Protein AF-A0A7J7JT52-F1 (afdb_monomer)

Nearest PDB structures (foldseek):
  7r8d-assembly1_B  TM=8.268E-01  e=4.405E-05  Homo sapiens
  8pxo-assembly1_A  TM=6.624E-01  e=5.145E-05  Homo sapiens
  7r8c-assembly1_A  TM=7.422E-01  e=1.307E-04  Homo sapiens
  7nez-assembly1_B  TM=6.334E-01  e=1.376E-04  Homo sapiens
  6hco-assembly1_A  TM=6.457E-01  e=3.150E-04  Homo sapiens

pLDDT: mean 73.06, std 20.27, range [25.98, 94.0]

Radius of gyration: 30.84 Å; Cα contacts (8 Å, |Δi|>4): 127; chains: 1; bounding box: 72×48×92 Å

InterPro domains:
  IPR013525 ABC-2 type transporter, transmembrane domain [PF01061] (89-237)
  IPR050352 ATP-binding cassette subfamily G transporters [PTHR48041] (55-243)

Mean predicted aligned error: 16.12 Å

Secondary structure (DSSP, 8-state):
-------THHHHHHHHHH-GGGGSGGGPPPP-------------HHHHHHHHHHHHHHHHHHHTS---HHHHHHHHHH--SSSS-HHHHHHHHHHHHHHHHHHHHT-HHHHHHHHHHHHHHHHHT-S--S-GGGHHHHHHHHHHHHHHHHHHHHHHHHHHHHHHHHHHHHHHHTT-S-HHHHHHHHHHHHHHHHHHHHHHHHHHHHHHHT--S-HHHHHHHHHHHHHHHHHHHHHHHHHHHHHHHHHHHHHHT-

Organism: Bugula neritina (NCBI:txid10212)

Foldseek 3Di:
DDDDDDDPVVVVVVVVVPCPPPPPPPPDDDDDDDDDDDDDDDDDVVPVVVVCVVVVVVVVVVVPPPCDVVVVVVCVVPPPLEPDDLVVLLVVLLVVLLVVLCCVCVPPVNLVVLVVVLLVLLQVQFAQDPDPVCVVVLVVSLVVLLVVLLVVLLVVLVVVLVVCLVVVLVCVVVSHDDPVSNLVSNLVSNLVSSLVSSLVSLVSSCVRNCNDPDPVVVVVSSVVSSVSSSVSNVVSSVVSVVVSVVVVVVVVVD

Solvent-accessible surface area (backbone atoms only — not comparable to full-atom values): 14868 Å² total; per-residue (Å²): 137,88,82,86,84,82,67,78,68,63,59,57,57,50,57,69,73,64,62,74,75,71,77,74,72,81,81,70,83,82,81,86,82,89,79,86,87,86,90,81,80,93,86,62,70,72,62,52,53,53,49,51,53,54,49,48,52,51,52,50,57,60,68,62,54,74,76,45,71,62,57,58,48,51,44,65,72,64,54,59,91,45,97,66,57,68,68,59,54,21,53,56,46,22,56,52,33,33,56,52,47,46,58,62,65,68,27,69,68,53,50,50,51,47,52,54,49,25,50,56,57,15,58,76,46,52,57,52,66,99,43,85,90,40,50,65,58,56,51,47,54,53,53,48,52,53,51,52,50,42,51,50,44,44,50,55,51,53,54,53,49,64,64,43,51,66,55,51,54,56,45,49,78,69,49,70,62,61,69,67,41,48,53,54,18,40,53,66,34,43,56,63,58,52,49,56,54,51,51,54,39,50,50,52,25,48,65,42,19,42,75,68,94,49,67,66,60,53,52,52,52,50,50,51,51,53,51,50,43,50,54,42,36,53,52,52,50,53,53,53,51,52,55,54,52,54,56,50,54,59,64,75,76,109

Sequence (254 aa):
MLSHSITPWTNIVSDLIFRKDNWVNMNGEVPFNSKGPSTEASNGAAGQKKVISKLSSHVTEFDEMEIDDDYTKYREEYESPWPTGFFLQFSVLFQRSVKYSFFRIYSKWHIMQFISLSIFIGMMWFQIEPTERQISNRQGVAFFFLIFTSFEFMLDSVLSAFNDRVVVNKERLAGYYRLSAYYLAKNLSEIPLLFGLASIFFTIIFWLSGLSPYFVDYLQMLGLLLLSAIVTHLFVSSMTVEITQHSVQSYLLL

Structure (mmCIF, N/CA/C/O backbone):
data_AF-A0A7J7JT52-F1
#
_entry.id   AF-A0A7J7JT52-F1
#
loop_
_atom_site.group_PDB
_atom_site.id
_atom_site.type_symbol
_atom_site.label_atom_id
_atom_site.label_alt_id
_atom_site.label_comp_id
_atom_site.label_asym_id
_atom_site.label_entity_id
_atom_site.label_seq_id
_atom_site.pdbx_PDB_ins_code
_atom_site.Cartn_x
_atom_site.Cartn_y
_atom_site.Cartn_z
_atom_site.occupancy
_atom_site.B_iso_or_equiv
_atom_site.auth_seq_id
_atom_site.auth_comp_id
_atom_site.auth_asym_id
_atom_site.auth_atom_id
_atom_site.pdbx_PDB_model_num
ATOM 1 N N . MET A 1 1 ? -16.924 -31.621 -25.135 1.00 40.59 1 MET A N 1
ATOM 2 C CA . MET A 1 1 ? -15.747 -32.241 -25.785 1.00 40.59 1 MET A CA 1
ATOM 3 C C . MET A 1 1 ? -15.255 -31.282 -26.854 1.00 40.59 1 MET A C 1
ATOM 5 O O . MET A 1 1 ? -16.108 -30.677 -27.484 1.00 40.59 1 MET A O 1
ATOM 9 N N . LEU A 1 2 ? -13.930 -31.188 -27.034 1.00 29.73 2 LEU A N 1
ATOM 10 C CA . LEU A 1 2 ? -13.150 -30.226 -27.844 1.00 29.73 2 LEU A CA 1
ATOM 11 C C . LEU A 1 2 ? -12.705 -28.995 -27.024 1.00 29.73 2 LEU A C 1
ATOM 13 O O . LEU A 1 2 ? -13.477 -28.069 -26.832 1.00 29.73 2 LEU A O 1
ATOM 17 N N . SER A 1 3 ? -11.592 -29.040 -26.279 1.00 32.56 3 SER A N 1
ATOM 18 C CA . SER A 1 3 ? -10.174 -29.265 -26.652 1.00 32.56 3 SER A CA 1
ATOM 19 C C . SER A 1 3 ? -9.507 -28.031 -27.267 1.00 32.56 3 SER A C 1
ATOM 21 O O . SER A 1 3 ? -9.593 -27.809 -28.467 1.00 32.56 3 SER A O 1
ATOM 23 N N . HIS A 1 4 ? -8.822 -27.286 -26.393 1.00 43.31 4 HIS A N 1
ATOM 24 C CA . HIS A 1 4 ? -7.550 -26.576 -26.571 1.00 43.31 4 HIS A CA 1
ATOM 25 C C . HIS A 1 4 ? -7.119 -26.116 -27.977 1.00 43.31 4 HIS A C 1
ATOM 27 O O . HIS A 1 4 ? -6.680 -26.913 -28.800 1.00 43.31 4 HIS A O 1
ATOM 33 N N . SER A 1 5 ? -6.999 -24.794 -28.132 1.00 43.22 5 SER A N 1
ATOM 34 C CA . SER A 1 5 ? -5.956 -24.165 -28.955 1.00 43.22 5 SER A CA 1
ATOM 35 C C . SER A 1 5 ? -5.474 -22.882 -28.267 1.00 43.22 5 SER A C 1
ATOM 37 O O . SER A 1 5 ? -5.897 -21.770 -28.584 1.00 43.22 5 SER A O 1
ATOM 39 N N . ILE A 1 6 ? -4.632 -23.063 -27.247 1.00 45.06 6 ILE A N 1
ATOM 40 C CA . ILE A 1 6 ? -3.884 -21.981 -26.601 1.00 45.06 6 ILE A CA 1
ATOM 41 C C . ILE A 1 6 ? -2.734 -21.598 -27.538 1.00 45.06 6 ILE A C 1
ATOM 43 O O . ILE A 1 6 ? -2.113 -22.445 -28.178 1.00 45.06 6 ILE A O 1
ATOM 47 N N . THR A 1 7 ? -2.527 -20.296 -27.662 1.00 50.72 7 THR A N 1
ATOM 48 C CA . THR A 1 7 ? -1.762 -19.610 -28.699 1.00 50.72 7 THR A CA 1
ATOM 49 C C . THR A 1 7 ? -0.243 -19.900 -28.666 1.00 50.72 7 THR A C 1
ATOM 51 O O . THR A 1 7 ? 0.355 -19.910 -27.585 1.00 50.72 7 THR A O 1
ATOM 54 N N . PRO A 1 8 ? 0.423 -20.040 -29.838 1.00 47.69 8 PRO A N 1
ATOM 55 C CA . PRO A 1 8 ? 1.856 -20.378 -29.974 1.00 47.69 8 PRO A CA 1
ATOM 56 C C . PRO A 1 8 ? 2.848 -19.385 -29.341 1.00 47.69 8 PRO A C 1
ATOM 58 O O . PRO A 1 8 ? 4.009 -19.715 -29.113 1.00 47.69 8 PRO A O 1
ATOM 61 N N . TRP A 1 9 ? 2.401 -18.163 -29.047 1.00 41.72 9 TRP A N 1
ATOM 62 C CA . TRP A 1 9 ? 3.250 -17.060 -28.587 1.00 41.72 9 TRP A CA 1
ATOM 63 C C . TRP A 1 9 ? 3.667 -17.158 -27.116 1.00 41.72 9 TRP A C 1
ATOM 65 O O . TRP A 1 9 ? 4.649 -16.540 -26.713 1.00 41.72 9 TRP A O 1
ATOM 75 N N . THR A 1 10 ? 2.961 -17.958 -26.314 1.00 53.38 10 THR A N 1
ATOM 76 C CA . THR A 1 10 ? 3.299 -18.159 -24.895 1.00 53.38 10 THR A CA 1
ATOM 77 C C . THR A 1 10 ? 4.570 -18.993 -24.713 1.00 53.38 10 THR A C 1
ATOM 79 O O . THR A 1 10 ? 5.358 -18.704 -23.814 1.00 53.38 10 THR A O 1
ATOM 82 N N . ASN A 1 11 ? 4.826 -19.942 -25.621 1.00 42.47 11 ASN A N 1
ATOM 83 C CA . ASN A 1 11 ? 5.994 -20.824 -25.564 1.00 42.47 11 ASN A CA 1
ATOM 84 C C . ASN A 1 11 ? 7.294 -20.123 -25.982 1.00 42.47 11 ASN A C 1
ATOM 86 O O . ASN A 1 11 ? 8.342 -20.387 -25.405 1.00 42.47 11 ASN A O 1
ATOM 90 N N . ILE A 1 12 ? 7.236 -19.185 -26.932 1.00 55.72 12 ILE A N 1
ATOM 91 C CA . ILE A 1 12 ? 8.427 -18.464 -27.422 1.00 55.72 12 ILE A CA 1
ATOM 92 C C . ILE A 1 12 ? 8.971 -17.512 -26.347 1.00 55.72 12 ILE A C 1
ATOM 94 O O . ILE A 1 12 ? 10.180 -17.395 -26.156 1.00 55.72 12 ILE A O 1
ATOM 98 N N . VAL A 1 13 ? 8.079 -16.864 -25.594 1.00 52.75 13 VAL A N 1
ATOM 99 C CA . VAL A 1 13 ? 8.467 -15.929 -24.529 1.00 52.75 13 VAL A CA 1
ATOM 100 C C . VAL A 1 13 ? 8.998 -16.674 -23.302 1.00 52.75 13 VAL A C 1
ATOM 102 O O . VAL A 1 13 ? 9.947 -16.208 -22.676 1.00 52.75 13 VAL A O 1
ATOM 105 N N . SER A 1 14 ? 8.459 -17.855 -22.974 1.00 51.06 14 SER A N 1
ATOM 106 C CA . SER A 1 14 ? 9.028 -18.680 -21.902 1.00 51.06 14 SER A CA 1
ATOM 107 C C . SER A 1 14 ? 10.417 -19.220 -22.247 1.00 51.06 14 SER A C 1
ATOM 109 O O . SER A 1 14 ? 11.271 -19.251 -21.363 1.00 51.06 14 SER A O 1
ATOM 111 N N . ASP A 1 15 ? 10.668 -19.576 -23.512 1.00 46.03 15 ASP A N 1
ATOM 112 C CA . ASP A 1 15 ? 11.955 -20.132 -23.957 1.00 46.03 15 ASP A CA 1
ATOM 113 C C . ASP A 1 15 ? 13.067 -19.070 -24.003 1.00 46.03 15 ASP A C 1
ATOM 115 O O . ASP A 1 15 ? 14.210 -19.335 -23.627 1.00 46.03 15 ASP A O 1
ATOM 119 N N . LEU A 1 16 ? 12.729 -17.823 -24.363 1.00 51.12 16 LEU A N 1
ATOM 120 C CA . LEU A 1 16 ? 13.677 -16.703 -24.301 1.00 51.12 16 LEU A CA 1
ATOM 121 C C . LEU A 1 16 ? 14.021 -16.279 -22.864 1.00 51.12 16 LEU A C 1
ATOM 123 O O . LEU A 1 16 ? 15.132 -15.816 -22.617 1.00 51.12 16 LEU A O 1
ATOM 127 N N . ILE A 1 17 ? 13.094 -16.436 -21.912 1.00 52.97 17 ILE A N 1
ATOM 128 C CA . ILE A 1 17 ? 13.299 -16.032 -20.510 1.00 52.97 17 ILE A CA 1
ATOM 129 C C . ILE A 1 17 ? 14.065 -17.103 -19.706 1.00 52.97 17 ILE A C 1
ATOM 131 O O . ILE A 1 17 ? 14.756 -16.760 -18.747 1.00 52.97 17 ILE A O 1
ATOM 135 N N . PHE A 1 18 ? 13.993 -18.387 -20.086 1.00 46.06 18 PHE A N 1
ATOM 136 C CA . PHE A 1 18 ? 14.612 -19.492 -19.334 1.00 46.06 18 PHE A CA 1
ATOM 137 C C . PHE A 1 18 ? 16.043 -19.874 -19.749 1.00 46.06 18 PHE A C 1
ATOM 139 O O . PHE A 1 18 ? 16.668 -20.684 -19.060 1.00 46.06 18 PHE A O 1
ATOM 146 N N . ARG A 1 19 ? 16.617 -19.285 -20.808 1.00 45.41 19 ARG A N 1
ATOM 147 C CA . ARG A 1 19 ? 17.994 -19.591 -21.243 1.00 45.41 19 ARG A CA 1
ATOM 148 C C . ARG A 1 19 ? 19.035 -18.861 -20.378 1.00 45.41 19 ARG A C 1
ATOM 150 O O . ARG A 1 19 ? 19.597 -17.832 -20.746 1.00 45.41 19 ARG A O 1
ATOM 157 N N . LYS A 1 20 ? 19.272 -19.412 -19.185 1.00 41.81 20 LYS A N 1
ATOM 158 C CA . LYS A 1 20 ? 20.205 -18.930 -18.146 1.00 41.81 20 LYS A CA 1
ATOM 159 C C . LYS A 1 20 ? 21.689 -18.996 -18.565 1.00 41.81 20 LYS A C 1
ATOM 161 O O . LYS A 1 20 ? 22.536 -18.397 -17.909 1.00 41.81 20 LYS A O 1
ATOM 166 N N . ASP A 1 21 ? 21.995 -19.658 -19.678 1.00 39.72 21 ASP A N 1
ATOM 167 C CA . ASP A 1 21 ? 23.352 -20.100 -20.025 1.00 39.72 21 ASP A CA 1
ATOM 168 C C . ASP A 1 21 ? 24.170 -19.047 -20.801 1.00 39.72 21 ASP A C 1
ATOM 170 O O . ASP A 1 21 ? 25.395 -19.123 -20.850 1.00 39.72 21 ASP A O 1
ATOM 174 N N . ASN A 1 22 ? 23.521 -18.022 -21.366 1.00 38.59 22 ASN A N 1
ATOM 175 C CA . ASN A 1 22 ? 24.198 -17.016 -22.200 1.00 38.59 22 ASN A CA 1
ATOM 176 C C . ASN A 1 22 ? 24.812 -15.841 -21.421 1.00 38.59 22 ASN A C 1
ATOM 178 O O . ASN A 1 22 ? 25.590 -15.079 -21.989 1.00 38.59 22 ASN A O 1
ATOM 182 N N . TRP A 1 23 ? 24.509 -15.688 -20.130 1.00 39.00 23 TRP A N 1
ATOM 183 C CA . TRP A 1 23 ? 25.005 -14.556 -19.333 1.00 39.00 23 TRP A CA 1
ATOM 184 C C . TRP A 1 23 ? 26.425 -14.758 -18.781 1.00 39.00 23 TRP A C 1
ATOM 186 O O . TRP A 1 23 ? 27.012 -13.818 -18.255 1.00 39.00 23 TRP A O 1
ATOM 196 N N . VAL A 1 24 ? 26.991 -15.967 -18.889 1.00 41.41 24 VAL A N 1
ATOM 197 C CA . VAL A 1 24 ? 28.290 -16.315 -18.279 1.00 41.41 24 VAL A CA 1
ATOM 198 C C . VAL A 1 24 ? 29.489 -15.972 -19.183 1.00 41.41 24 VAL A C 1
ATOM 200 O O . VAL A 1 24 ? 30.588 -15.772 -18.678 1.00 41.41 24 VAL A O 1
ATOM 203 N N . ASN A 1 25 ? 29.294 -15.795 -20.495 1.00 38.94 25 ASN A N 1
ATOM 204 C CA . ASN A 1 25 ? 30.402 -15.657 -21.457 1.00 38.94 25 ASN A CA 1
ATOM 205 C C . ASN A 1 25 ? 30.720 -14.220 -21.916 1.00 38.94 25 ASN A C 1
ATOM 207 O O . ASN A 1 25 ? 31.463 -14.046 -22.876 1.00 38.94 25 ASN A O 1
ATOM 211 N N . MET A 1 26 ? 30.217 -13.180 -21.243 1.00 41.28 26 MET A N 1
ATOM 212 C CA . MET A 1 26 ? 30.517 -11.783 -21.615 1.00 41.28 26 MET A CA 1
ATOM 213 C C . MET A 1 26 ? 31.742 -11.170 -20.909 1.00 41.28 26 MET A C 1
ATOM 215 O O . MET A 1 26 ? 32.070 -10.019 -21.173 1.00 41.28 26 MET A O 1
ATOM 219 N N . ASN A 1 27 ? 32.454 -11.934 -20.070 1.00 37.62 27 ASN A N 1
ATOM 220 C CA . ASN A 1 27 ? 33.620 -11.446 -19.313 1.00 37.62 27 ASN A CA 1
ATOM 221 C C . ASN A 1 27 ? 34.963 -12.092 -19.727 1.00 37.62 27 ASN A C 1
ATOM 223 O O . ASN A 1 27 ? 35.926 -12.028 -18.969 1.00 37.62 27 ASN A O 1
ATOM 227 N N . GLY A 1 28 ? 35.044 -12.744 -20.892 1.00 33.09 28 GLY A N 1
ATOM 228 C CA . GLY A 1 28 ? 36.274 -13.381 -21.379 1.00 33.09 28 GLY A CA 1
ATOM 229 C C . GLY A 1 28 ? 37.020 -12.511 -22.391 1.00 33.09 28 GLY A C 1
ATOM 230 O O . GLY A 1 28 ? 36.496 -12.236 -23.467 1.00 33.09 28 GLY A O 1
ATOM 231 N N . GLU A 1 29 ? 38.237 -12.098 -22.047 1.00 31.36 29 GLU A N 1
ATOM 232 C CA . GLU A 1 29 ? 39.194 -11.417 -22.926 1.00 31.36 29 GLU A CA 1
ATOM 233 C C . GLU A 1 29 ? 39.406 -12.180 -24.249 1.00 31.36 29 GLU A C 1
ATOM 235 O O . GLU A 1 29 ? 39.509 -13.408 -24.269 1.00 31.36 29 GLU A O 1
ATOM 240 N N . VAL A 1 30 ? 39.503 -11.452 -25.366 1.00 41.53 30 VAL A N 1
ATOM 241 C CA . VAL A 1 30 ? 39.793 -12.022 -26.692 1.00 41.53 30 VAL A CA 1
ATOM 242 C C . VAL A 1 30 ? 41.315 -12.156 -26.847 1.00 41.53 30 VAL A C 1
ATOM 244 O O . VAL A 1 30 ? 41.998 -11.129 -26.852 1.00 41.53 30 VAL A O 1
ATOM 247 N N . PRO A 1 31 ? 41.896 -13.364 -26.998 1.00 27.75 31 PRO A N 1
ATOM 248 C CA . PRO A 1 31 ? 43.330 -13.484 -27.198 1.00 27.75 31 PRO A CA 1
ATOM 249 C C . PRO A 1 31 ? 43.690 -13.170 -28.653 1.00 27.75 31 PRO A C 1
ATOM 251 O O . PRO A 1 31 ? 43.154 -13.748 -29.600 1.00 27.75 31 PRO A O 1
ATOM 254 N N . PHE A 1 32 ? 44.650 -12.267 -28.827 1.00 30.27 32 PHE A N 1
ATOM 255 C CA . PHE A 1 32 ? 45.302 -11.998 -30.102 1.00 30.27 32 PHE A CA 1
ATOM 256 C C . PHE A 1 32 ? 46.202 -13.190 -30.467 1.00 30.27 32 PHE A C 1
ATOM 258 O O . PHE A 1 32 ? 47.256 -13.380 -29.861 1.00 30.27 32 PHE A O 1
ATOM 265 N N . ASN A 1 33 ? 45.792 -14.018 -31.436 1.00 29.77 33 ASN A N 1
ATOM 266 C CA . ASN A 1 33 ? 46.616 -15.126 -31.921 1.00 29.77 33 ASN A CA 1
ATOM 267 C C . ASN A 1 33 ? 47.393 -14.719 -33.179 1.00 29.77 33 ASN A 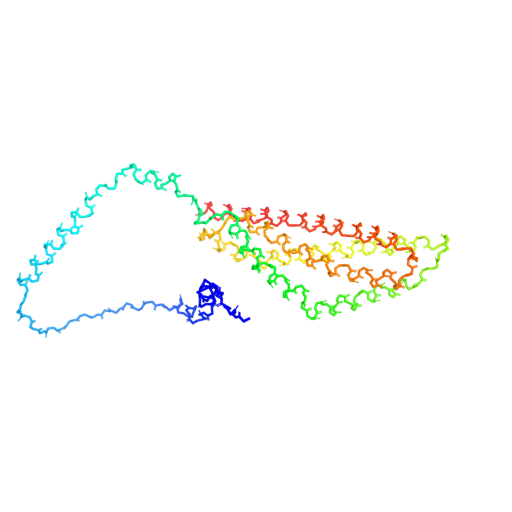C 1
ATOM 269 O O . ASN A 1 33 ? 46.849 -14.619 -34.279 1.00 29.77 33 ASN A O 1
ATOM 273 N N . SER A 1 34 ? 48.690 -14.500 -32.989 1.00 37.19 34 SER A N 1
ATOM 274 C CA . SER A 1 34 ? 49.695 -14.312 -34.023 1.00 37.19 34 SER A CA 1
ATOM 275 C C . SER A 1 34 ? 50.263 -15.670 -34.446 1.00 37.19 34 SER A C 1
ATOM 277 O O . SER A 1 34 ? 50.966 -16.301 -33.663 1.00 37.19 34 SER A O 1
ATOM 279 N N . LYS A 1 35 ? 49.969 -16.120 -35.677 1.00 28.50 35 LYS A N 1
ATOM 280 C CA . LYS A 1 35 ? 50.802 -17.026 -36.510 1.00 28.50 35 LYS A CA 1
ATOM 281 C C . LYS A 1 35 ? 50.054 -17.451 -37.786 1.00 28.50 35 LYS A C 1
ATOM 283 O O . LYS A 1 35 ? 49.037 -18.129 -37.712 1.00 28.50 35 LYS A O 1
ATOM 288 N N . GLY A 1 36 ? 50.602 -17.117 -38.955 1.00 27.55 36 GLY A N 1
ATOM 289 C CA . GLY A 1 36 ? 50.536 -17.998 -40.141 1.00 27.55 36 GLY A CA 1
ATOM 290 C C . GLY A 1 36 ? 51.868 -18.761 -40.286 1.00 27.55 36 GLY A C 1
ATOM 291 O O . GLY A 1 36 ? 52.703 -18.635 -39.387 1.00 27.55 36 GLY A O 1
ATOM 292 N N . PRO A 1 37 ? 52.199 -19.393 -41.433 1.00 46.75 37 PRO A N 1
ATOM 293 C CA . PRO A 1 37 ? 51.392 -20.168 -42.396 1.00 46.75 37 PRO A CA 1
ATOM 294 C C . PRO A 1 37 ? 52.058 -21.536 -42.778 1.00 46.75 37 PRO A C 1
ATOM 296 O O . PRO A 1 37 ? 53.219 -21.773 -42.460 1.00 46.75 37 PRO A O 1
ATOM 299 N N . SER A 1 38 ? 51.368 -22.435 -43.502 1.00 25.98 38 SER A N 1
ATOM 300 C CA . SER A 1 38 ? 51.948 -23.359 -44.528 1.00 25.98 38 SER A CA 1
ATOM 301 C C . SER A 1 38 ? 50.810 -24.093 -45.272 1.00 25.98 38 SER A C 1
ATOM 303 O O . SER A 1 38 ? 49.956 -24.693 -44.636 1.00 25.98 38 SER A O 1
ATOM 305 N N . THR A 1 39 ? 50.516 -23.773 -46.539 1.00 31.36 39 THR A N 1
ATOM 306 C CA . THR A 1 39 ? 51.071 -24.270 -47.824 1.00 31.36 39 THR A CA 1
ATOM 307 C C . THR A 1 39 ? 50.661 -25.705 -48.174 1.00 31.36 39 THR A C 1
ATOM 309 O O . THR A 1 39 ? 51.322 -26.628 -47.727 1.00 31.36 39 THR A O 1
ATOM 312 N N . GLU A 1 40 ? 49.657 -25.872 -49.051 1.00 26.86 40 GLU A N 1
ATOM 313 C CA . GLU A 1 40 ? 49.666 -26.862 -50.148 1.00 26.86 40 GLU A CA 1
ATOM 314 C C . GLU A 1 40 ? 48.511 -26.636 -51.158 1.00 26.86 40 GLU A C 1
ATOM 316 O O . GLU A 1 40 ? 47.371 -26.397 -50.772 1.00 26.86 40 GLU A O 1
ATOM 321 N N . ALA A 1 41 ? 48.861 -26.705 -52.455 1.00 32.56 41 ALA A N 1
ATOM 322 C CA . ALA A 1 41 ? 48.029 -26.806 -53.674 1.00 32.56 41 ALA A CA 1
ATOM 323 C C . ALA A 1 41 ? 47.004 -25.672 -53.946 1.00 32.56 41 ALA A C 1
ATOM 325 O O . ALA A 1 41 ? 45.869 -25.700 -53.493 1.00 32.56 41 ALA A O 1
ATOM 326 N N . SER A 1 42 ? 47.296 -24.597 -54.693 1.00 40.31 42 SER A N 1
ATOM 327 C CA . SER A 1 42 ? 47.707 -24.517 -56.111 1.00 40.31 42 SER A CA 1
ATOM 328 C C . SER A 1 42 ? 47.005 -25.513 -57.043 1.00 40.31 42 SER A C 1
ATOM 330 O O . SER A 1 42 ? 47.576 -26.552 -57.351 1.00 40.31 42 SER A O 1
ATOM 332 N N . ASN A 1 43 ? 45.783 -25.182 -57.488 1.00 37.41 43 ASN A N 1
ATOM 333 C CA . ASN A 1 43 ? 45.299 -25.248 -58.886 1.00 37.41 43 ASN A CA 1
ATOM 334 C C . ASN A 1 43 ? 43.773 -25.010 -58.917 1.00 37.41 43 ASN A C 1
ATOM 336 O O . ASN A 1 43 ? 42.977 -25.921 -58.731 1.00 37.41 43 ASN A O 1
ATOM 340 N N . GLY A 1 44 ? 43.358 -23.755 -59.125 1.00 39.56 44 GLY A N 1
ATOM 341 C CA . GLY A 1 44 ? 41.940 -23.336 -59.118 1.00 39.56 44 GLY A CA 1
ATOM 342 C C . GLY A 1 44 ? 41.716 -21.816 -59.040 1.00 39.56 44 GLY A C 1
ATOM 343 O O . GLY A 1 44 ? 40.604 -21.320 -59.224 1.00 39.56 44 GLY A O 1
ATOM 344 N N . ALA A 1 45 ? 42.791 -21.048 -58.834 1.00 41.97 45 ALA A N 1
ATOM 345 C CA . ALA A 1 45 ? 42.744 -19.617 -58.542 1.00 41.97 45 ALA A CA 1
ATOM 346 C C . ALA A 1 45 ? 42.257 -18.711 -59.695 1.00 41.97 45 ALA A C 1
ATOM 348 O O . ALA A 1 45 ? 41.878 -17.571 -59.440 1.00 41.97 45 ALA A O 1
ATOM 349 N N . ALA A 1 46 ? 42.236 -19.174 -60.951 1.00 43.62 46 ALA A N 1
ATOM 350 C CA . ALA A 1 46 ? 41.795 -18.350 -62.085 1.00 43.62 46 ALA A CA 1
ATOM 351 C C . ALA A 1 46 ? 40.260 -18.298 -62.232 1.00 43.62 46 ALA A C 1
ATOM 353 O O . ALA A 1 46 ? 39.706 -17.255 -62.579 1.00 43.62 46 ALA A O 1
ATOM 354 N N . GLY A 1 47 ? 39.562 -19.397 -61.919 1.00 42.69 47 GLY A N 1
ATOM 355 C CA . GLY A 1 47 ? 38.096 -19.467 -61.966 1.00 42.69 47 GLY A CA 1
ATOM 356 C C . GLY A 1 47 ? 37.440 -18.784 -60.766 1.00 42.69 47 GLY A C 1
ATOM 357 O O . GLY A 1 47 ? 36.516 -17.992 -60.933 1.00 42.6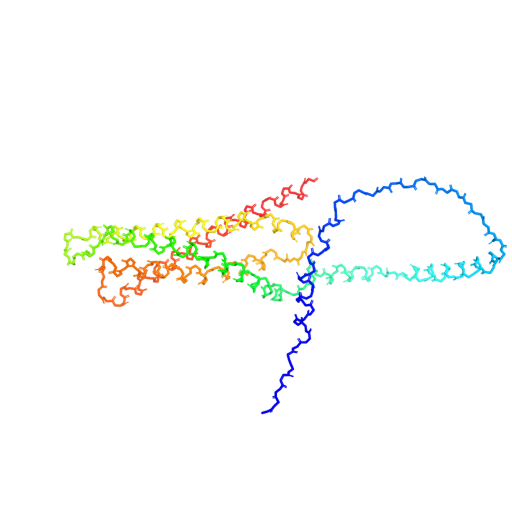9 47 GLY A O 1
ATOM 358 N N . GLN A 1 48 ? 37.978 -19.008 -59.561 1.00 43.19 48 GLN A N 1
ATOM 359 C CA . GLN A 1 48 ? 37.471 -18.383 -58.334 1.00 43.19 48 GLN A CA 1
ATOM 360 C C . GLN A 1 48 ? 37.648 -16.863 -58.326 1.00 43.19 48 GLN A C 1
ATOM 362 O O . GLN A 1 48 ? 36.723 -16.160 -57.938 1.00 43.19 48 GLN A O 1
ATOM 367 N N . LYS A 1 49 ? 38.772 -16.329 -58.828 1.00 47.25 49 LYS A N 1
ATOM 368 C CA . LYS A 1 49 ? 38.965 -14.872 -58.923 1.00 47.25 49 LYS A CA 1
ATOM 369 C C . LYS A 1 49 ? 37.940 -14.198 -59.837 1.00 47.25 49 LYS A C 1
ATOM 371 O O . LYS A 1 49 ? 37.498 -13.102 -59.522 1.00 47.25 49 LYS A O 1
ATOM 376 N N . LYS A 1 50 ? 37.520 -14.866 -60.918 1.00 50.66 50 LYS A N 1
ATOM 377 C CA . LYS A 1 50 ? 36.521 -14.343 -61.861 1.00 50.66 50 LYS A CA 1
ATOM 378 C C . LYS A 1 50 ? 35.098 -14.382 -61.297 1.00 50.66 50 LYS A C 1
ATOM 380 O O . LYS A 1 50 ? 34.304 -13.493 -61.582 1.00 50.66 50 LYS A O 1
ATOM 385 N N . VAL A 1 51 ? 34.776 -15.395 -60.491 1.00 57.75 51 VAL A N 1
ATOM 386 C CA . VAL A 1 51 ? 33.483 -15.484 -59.792 1.00 57.75 51 VAL A CA 1
ATOM 387 C C . VAL A 1 51 ? 33.427 -14.479 -58.646 1.00 57.75 51 VAL A C 1
ATOM 389 O O . VAL A 1 51 ? 32.439 -13.772 -58.533 1.00 57.75 51 VAL A O 1
ATOM 392 N N . ILE A 1 52 ? 34.499 -14.334 -57.864 1.00 57.81 52 ILE A N 1
ATOM 393 C CA . ILE A 1 52 ? 34.579 -13.357 -56.769 1.00 57.81 52 ILE A CA 1
ATOM 394 C C . ILE A 1 52 ? 34.571 -11.925 -57.308 1.00 57.81 52 ILE A C 1
ATOM 396 O O . ILE A 1 52 ? 33.897 -11.084 -56.735 1.00 57.81 52 ILE A O 1
ATOM 400 N N . SER A 1 53 ? 35.219 -11.635 -58.441 1.00 58.88 53 SER A N 1
ATOM 401 C CA . SER A 1 53 ? 35.140 -10.301 -59.053 1.00 58.88 53 SER A CA 1
ATOM 402 C C . SER A 1 53 ? 33.755 -10.006 -59.635 1.00 58.88 53 SER A C 1
ATOM 404 O O . SER A 1 53 ? 33.294 -8.869 -59.589 1.00 58.88 53 SER A O 1
ATOM 406 N N . LYS A 1 54 ? 33.072 -11.023 -60.179 1.00 58.56 54 LYS A N 1
ATOM 407 C CA . LYS A 1 54 ? 31.715 -10.886 -60.728 1.00 58.56 54 LYS A CA 1
ATOM 408 C C . LYS A 1 54 ? 30.649 -10.788 -59.630 1.00 58.56 54 LYS A C 1
ATOM 410 O O . LYS A 1 54 ? 29.678 -10.066 -59.784 1.00 58.56 54 LYS A O 1
ATOM 415 N N . LEU A 1 55 ? 30.864 -11.472 -58.507 1.00 57.06 55 LEU A N 1
ATOM 416 C CA . LEU A 1 55 ? 30.027 -11.375 -57.315 1.00 57.06 55 LEU A CA 1
ATOM 417 C C . LEU A 1 55 ? 30.292 -10.064 -56.566 1.00 57.06 55 LEU A C 1
ATOM 419 O O . LEU A 1 55 ? 29.347 -9.426 -56.137 1.00 57.06 55 LEU A O 1
ATOM 423 N N . SER A 1 56 ? 31.551 -9.621 -56.485 1.00 53.50 56 SER A N 1
ATOM 424 C CA . SER A 1 56 ? 31.916 -8.317 -55.922 1.00 53.50 56 SER A CA 1
ATOM 425 C C . SER A 1 56 ? 31.300 -7.187 -56.732 1.00 53.50 56 SER A C 1
ATOM 427 O O . SER A 1 56 ? 30.734 -6.302 -56.126 1.00 53.50 56 SER A O 1
ATOM 429 N N . SER A 1 57 ? 31.333 -7.239 -58.069 1.00 56.00 57 SER A N 1
ATOM 430 C CA . SER A 1 57 ? 30.684 -6.211 -58.902 1.00 56.00 57 SER A CA 1
ATOM 431 C C . SER A 1 57 ? 29.159 -6.217 -58.786 1.00 56.00 57 SER A C 1
ATOM 433 O O . SER A 1 57 ? 28.582 -5.143 -58.746 1.00 56.00 57 SER A O 1
ATOM 435 N N . HIS A 1 58 ? 28.506 -7.377 -58.646 1.00 51.66 58 HIS A N 1
ATOM 436 C CA . HIS A 1 58 ? 27.070 -7.418 -58.330 1.00 51.66 58 HIS A CA 1
ATOM 437 C C . HIS A 1 58 ? 26.752 -6.918 -56.914 1.00 51.66 58 HIS A C 1
ATOM 439 O O . HIS A 1 58 ? 25.736 -6.268 -56.729 1.00 51.66 58 HIS A O 1
ATOM 445 N N . VAL A 1 59 ? 27.596 -7.185 -55.913 1.00 56.94 59 VAL A N 1
ATOM 446 C CA . VAL A 1 59 ? 27.421 -6.630 -54.558 1.00 56.94 59 VAL A CA 1
ATOM 447 C C . VAL A 1 59 ? 27.628 -5.113 -54.568 1.00 56.94 59 VAL A C 1
ATOM 449 O O . VAL A 1 59 ? 26.856 -4.403 -53.942 1.00 56.94 59 VAL A O 1
ATOM 452 N N . THR A 1 60 ? 28.593 -4.606 -55.341 1.00 51.56 60 THR A N 1
ATOM 453 C CA . THR A 1 60 ? 28.813 -3.162 -55.510 1.00 51.56 60 THR A CA 1
ATOM 454 C C . THR A 1 60 ? 27.662 -2.485 -56.265 1.00 51.56 60 THR A C 1
ATOM 456 O O . THR A 1 60 ? 27.293 -1.377 -55.913 1.00 51.56 60 THR A O 1
ATOM 459 N N . GLU A 1 61 ? 27.035 -3.161 -57.233 1.00 51.62 61 GLU A N 1
ATOM 460 C CA . GLU A 1 61 ? 25.854 -2.659 -57.960 1.00 51.62 61 GLU A CA 1
ATOM 461 C C . GLU A 1 61 ? 24.564 -2.706 -57.107 1.00 51.62 61 GLU A C 1
ATOM 463 O O . GLU A 1 61 ? 23.659 -1.904 -57.310 1.00 51.62 61 GLU A O 1
ATOM 468 N N . PHE A 1 62 ? 24.487 -3.601 -56.109 1.00 47.59 62 PHE A N 1
ATOM 469 C CA . PHE A 1 62 ? 23.429 -3.593 -55.085 1.00 47.59 62 PHE A CA 1
ATOM 470 C C . PHE A 1 62 ? 23.659 -2.531 -53.991 1.00 47.59 62 PHE A C 1
ATOM 472 O O . PHE A 1 62 ? 22.677 -2.008 -53.470 1.00 47.59 62 PHE A O 1
ATOM 479 N N . ASP A 1 63 ? 24.914 -2.194 -53.669 1.00 46.78 63 ASP A N 1
ATOM 480 C CA . ASP A 1 63 ? 25.273 -1.093 -52.754 1.00 46.78 63 ASP A CA 1
ATOM 481 C C . ASP A 1 63 ? 25.158 0.297 -53.418 1.00 46.78 63 ASP A C 1
ATOM 483 O O . ASP A 1 63 ? 24.987 1.294 -52.722 1.00 46.78 63 ASP A O 1
ATOM 487 N N . GLU A 1 64 ? 25.205 0.377 -54.755 1.00 45.97 64 GLU A N 1
ATOM 488 C CA . GLU A 1 64 ? 24.915 1.591 -55.544 1.00 45.97 64 GLU A CA 1
ATOM 489 C C . GLU A 1 64 ? 23.421 1.773 -55.859 1.00 45.97 64 GLU A C 1
ATOM 491 O O . GLU A 1 64 ? 23.045 2.687 -56.597 1.00 45.97 64 GLU A O 1
ATOM 496 N N . MET A 1 65 ? 22.539 0.955 -55.273 1.00 51.50 65 MET A N 1
ATOM 497 C CA . MET A 1 65 ? 21.130 1.317 -55.193 1.00 51.50 65 MET A CA 1
ATOM 498 C C . MET A 1 65 ? 21.031 2.485 -54.211 1.00 51.50 65 MET A C 1
ATOM 500 O O . MET A 1 65 ? 20.927 2.276 -53.005 1.00 51.50 65 MET A O 1
ATOM 504 N N . GLU A 1 66 ? 21.159 3.696 -54.760 1.00 49.28 66 GLU A N 1
ATOM 505 C CA . GLU A 1 66 ? 20.947 4.992 -54.121 1.00 49.28 66 GLU A CA 1
ATOM 506 C C . GLU A 1 66 ? 19.810 4.839 -53.105 1.00 49.28 66 GLU A C 1
ATOM 508 O O . GLU A 1 66 ? 18.632 4.733 -53.461 1.00 49.28 66 GLU A O 1
ATOM 513 N N . ILE A 1 67 ? 20.174 4.712 -51.826 1.00 54.94 67 ILE A N 1
ATOM 514 C CA . ILE A 1 67 ? 19.217 4.840 -50.738 1.00 54.94 67 ILE A CA 1
ATOM 515 C C . ILE A 1 67 ? 18.829 6.306 -50.822 1.00 54.94 67 ILE A C 1
ATOM 517 O O . ILE A 1 67 ? 19.574 7.151 -50.335 1.00 54.94 67 ILE A O 1
ATOM 521 N N . ASP A 1 68 ? 17.747 6.577 -51.559 1.00 54.12 68 ASP A N 1
ATOM 522 C CA . ASP A 1 68 ? 17.205 7.914 -51.778 1.00 54.12 68 ASP A CA 1
ATOM 523 C C . ASP A 1 68 ? 17.262 8.655 -50.444 1.00 54.12 68 ASP A C 1
ATOM 525 O O . ASP A 1 68 ? 16.833 8.106 -49.421 1.00 54.12 68 ASP A O 1
ATOM 529 N N . ASP A 1 69 ? 17.797 9.873 -50.439 1.00 58.94 69 ASP A N 1
ATOM 530 C CA . ASP A 1 69 ? 17.802 10.716 -49.241 1.00 58.94 69 ASP A CA 1
ATOM 531 C C . ASP A 1 69 ? 16.368 10.871 -48.689 1.00 58.94 69 ASP A C 1
ATOM 533 O O . ASP A 1 69 ? 16.166 11.113 -47.498 1.00 58.94 69 ASP A O 1
ATOM 537 N N . ASP A 1 70 ? 15.356 10.659 -49.541 1.00 52.84 70 ASP A N 1
ATOM 538 C CA . ASP A 1 70 ? 13.953 10.542 -49.159 1.00 52.84 70 ASP A CA 1
ATOM 539 C C . ASP A 1 70 ? 13.672 9.284 -48.309 1.00 52.84 70 ASP A C 1
ATOM 541 O O . ASP A 1 70 ? 12.996 9.389 -47.294 1.00 52.84 70 ASP A O 1
ATOM 545 N N . TYR A 1 71 ? 14.233 8.102 -48.605 1.00 53.09 71 TYR A N 1
ATOM 546 C CA . TYR A 1 71 ? 14.067 6.886 -47.783 1.00 53.09 71 TYR A CA 1
ATOM 547 C C . TYR A 1 71 ? 14.752 6.975 -46.415 1.00 53.09 71 TYR A C 1
ATOM 549 O O . TYR A 1 71 ? 14.187 6.497 -45.429 1.00 53.09 71 TYR A O 1
ATOM 557 N N . THR A 1 72 ? 15.943 7.570 -46.316 1.00 60.41 72 THR A N 1
ATOM 558 C CA . THR A 1 72 ? 16.601 7.842 -45.022 1.00 60.41 72 THR A CA 1
ATOM 559 C C . THR A 1 72 ? 15.826 8.880 -44.221 1.00 60.41 72 THR A C 1
ATOM 561 O O . THR A 1 72 ? 15.622 8.688 -43.024 1.00 60.41 72 THR A O 1
ATOM 564 N N . LYS A 1 73 ? 15.287 9.910 -44.879 1.00 53.00 73 LYS A N 1
ATOM 565 C CA . LYS A 1 73 ? 14.425 10.917 -44.252 1.00 53.00 73 LYS A CA 1
ATOM 566 C C . LYS A 1 73 ? 13.066 10.361 -43.815 1.00 53.00 73 LYS A C 1
ATOM 568 O O . LYS A 1 73 ? 12.645 10.628 -42.695 1.00 53.00 73 LYS A O 1
ATOM 573 N N . TYR A 1 74 ? 12.412 9.520 -44.618 1.00 49.34 74 TYR A N 1
ATOM 574 C CA . TYR A 1 74 ? 11.185 8.815 -44.224 1.00 49.34 74 TYR A CA 1
ATOM 575 C C . TYR A 1 74 ? 11.444 7.829 -43.087 1.00 49.34 74 TYR A C 1
ATOM 577 O O . TYR A 1 74 ? 10.586 7.650 -42.224 1.00 49.34 74 TYR A O 1
ATOM 585 N N . ARG A 1 75 ? 12.619 7.191 -43.059 1.00 51.38 75 ARG A N 1
ATOM 586 C CA . ARG A 1 75 ? 13.030 6.319 -41.960 1.00 51.38 75 ARG A CA 1
ATOM 587 C C . ARG A 1 75 ? 13.252 7.111 -40.672 1.00 51.38 75 ARG A C 1
ATOM 589 O O . ARG A 1 75 ? 12.737 6.694 -39.646 1.00 51.38 75 ARG A O 1
ATOM 596 N N . GLU A 1 76 ? 13.918 8.261 -40.714 1.00 58.69 76 GLU A N 1
ATOM 597 C CA . GLU A 1 76 ? 14.063 9.148 -39.548 1.00 58.69 76 GLU A CA 1
ATOM 598 C C . GLU A 1 76 ? 12.727 9.770 -39.094 1.00 58.69 76 GLU A C 1
ATOM 600 O O . GLU A 1 76 ? 12.519 9.984 -37.901 1.00 58.69 76 GLU A O 1
ATOM 605 N N . GLU A 1 77 ? 11.795 10.022 -40.021 1.00 52.41 77 GLU A N 1
ATOM 606 C CA . GLU A 1 77 ? 10.485 10.625 -39.739 1.00 52.41 77 GLU A CA 1
ATOM 607 C C . GLU A 1 77 ? 9.451 9.613 -39.193 1.00 52.41 77 GLU A C 1
ATOM 609 O O . GLU A 1 77 ? 8.579 9.989 -38.403 1.00 52.41 77 GLU A O 1
ATOM 614 N N . TYR A 1 78 ? 9.566 8.320 -39.540 1.00 48.81 78 TYR A N 1
ATOM 615 C CA . TYR A 1 78 ? 8.659 7.246 -39.094 1.00 48.81 78 TYR A CA 1
ATOM 616 C C . TYR A 1 78 ? 9.271 6.219 -38.128 1.00 48.81 78 TYR A C 1
ATOM 618 O O . TYR A 1 78 ? 8.517 5.442 -37.526 1.00 48.81 78 TYR A O 1
ATOM 626 N N . GLU A 1 79 ? 10.589 6.206 -37.901 1.00 48.22 79 GLU A N 1
ATOM 627 C CA . GLU A 1 79 ? 11.175 5.507 -36.755 1.00 48.22 79 GLU A CA 1
ATOM 628 C C . GLU A 1 79 ? 10.802 6.278 -35.490 1.00 48.22 79 GLU A C 1
ATOM 630 O O . GLU A 1 79 ? 11.523 7.127 -34.969 1.00 48.22 79 GLU A O 1
ATOM 635 N N . SER A 1 80 ? 9.618 5.966 -34.959 1.00 52.91 80 SER A N 1
ATOM 636 C CA . SER A 1 80 ? 9.296 6.336 -33.591 1.00 52.91 80 SER A CA 1
ATOM 637 C C . SER A 1 80 ? 10.476 5.882 -32.718 1.00 52.91 80 SER A C 1
ATOM 639 O O . SER A 1 80 ? 10.878 4.722 -32.846 1.00 52.91 80 SER A O 1
ATOM 641 N N . PRO A 1 81 ? 11.006 6.723 -31.806 1.00 66.44 81 PRO A N 1
ATOM 642 C CA . PRO A 1 81 ? 12.207 6.406 -31.018 1.00 66.44 81 PRO A CA 1
ATOM 643 C C . PRO A 1 81 ? 12.062 5.160 -30.127 1.00 66.44 81 PRO A C 1
ATOM 645 O O . PRO A 1 81 ? 12.968 4.807 -29.382 1.00 66.44 81 PRO A O 1
ATOM 648 N N . TRP A 1 82 ? 10.900 4.505 -30.174 1.00 67.94 82 TRP A N 1
ATOM 649 C CA . TRP A 1 82 ? 10.548 3.315 -29.432 1.00 67.94 82 TRP A CA 1
ATOM 650 C C . TRP A 1 82 ? 10.007 2.239 -30.389 1.00 67.94 82 TRP A C 1
ATOM 652 O O . TRP A 1 82 ? 9.101 2.518 -31.175 1.00 67.94 82 TRP A O 1
ATOM 662 N N . PRO A 1 83 ? 10.464 0.983 -30.279 1.00 65.88 83 PRO A N 1
ATOM 663 C CA . PRO A 1 83 ? 10.127 -0.078 -31.234 1.00 65.88 83 PRO A CA 1
ATOM 664 C C . PRO A 1 83 ? 8.690 -0.622 -31.109 1.00 65.88 83 PRO A C 1
ATOM 666 O O . PRO A 1 83 ? 8.272 -1.457 -31.905 1.00 65.88 83 PRO A O 1
ATOM 669 N N . THR A 1 84 ? 7.919 -0.208 -30.095 1.00 79.81 84 THR A N 1
ATOM 670 C CA . THR A 1 84 ? 6.584 -0.758 -29.792 1.00 79.81 84 THR A CA 1
ATOM 671 C C . THR A 1 84 ? 5.594 0.312 -29.326 1.00 79.81 84 THR A C 1
ATOM 673 O O . THR A 1 84 ? 5.972 1.359 -28.802 1.00 79.81 84 THR A O 1
ATOM 676 N N . GLY A 1 85 ? 4.295 0.039 -29.494 1.00 82.62 85 GLY A N 1
ATOM 677 C CA . GLY A 1 85 ? 3.221 0.933 -29.052 1.00 82.62 85 GLY A CA 1
ATOM 678 C C . GLY A 1 85 ? 3.148 1.089 -27.525 1.00 82.62 85 GLY A C 1
ATOM 679 O O . GLY A 1 85 ? 3.396 0.144 -26.777 1.00 82.62 85 GLY A O 1
ATOM 680 N N . PHE A 1 86 ? 2.741 2.275 -27.056 1.00 82.19 86 PHE A N 1
ATOM 681 C CA . PHE A 1 86 ? 2.698 2.639 -25.629 1.00 82.19 86 PHE A CA 1
ATOM 682 C C . PHE A 1 86 ? 1.886 1.663 -24.763 1.00 82.19 86 PHE A C 1
ATOM 684 O O . PHE A 1 86 ? 2.352 1.243 -23.709 1.00 82.19 86 PHE A O 1
ATOM 691 N N . PHE A 1 87 ? 0.693 1.264 -25.213 1.00 84.00 87 PHE A N 1
ATOM 692 C CA . PHE A 1 87 ? -0.176 0.355 -24.455 1.00 84.00 87 PHE A CA 1
ATOM 693 C C . PHE A 1 87 ? 0.391 -1.063 -24.353 1.00 84.00 87 PHE A C 1
ATOM 695 O O . PHE A 1 87 ? 0.243 -1.708 -23.317 1.00 84.00 87 PHE A O 1
ATOM 702 N N . LEU A 1 88 ? 1.078 -1.529 -25.402 1.00 84.50 88 LEU A N 1
ATOM 703 C CA . LEU A 1 88 ? 1.759 -2.820 -25.387 1.00 84.50 88 LEU A CA 1
ATOM 704 C C . LEU A 1 88 ? 2.906 -2.796 -24.367 1.00 84.50 88 LEU A C 1
ATOM 706 O O . LEU A 1 88 ? 2.970 -3.668 -23.503 1.00 84.50 88 LEU A O 1
ATOM 710 N N . GLN A 1 89 ? 3.755 -1.760 -24.418 1.00 86.75 89 GLN A N 1
ATOM 711 C CA . GLN A 1 89 ? 4.835 -1.556 -23.445 1.00 86.75 89 GLN A CA 1
ATOM 712 C C . GLN A 1 89 ? 4.285 -1.511 -22.019 1.00 86.75 89 GLN A C 1
ATOM 714 O O . GLN A 1 89 ? 4.738 -2.257 -21.155 1.00 86.75 89 GLN A O 1
ATOM 719 N N . PHE A 1 90 ? 3.266 -0.682 -21.787 1.00 87.50 90 PHE A N 1
ATOM 720 C CA . PHE A 1 90 ? 2.623 -0.537 -20.488 1.00 87.50 90 PHE A CA 1
ATOM 721 C C . PHE A 1 90 ? 2.070 -1.866 -19.961 1.00 87.50 90 PHE A C 1
ATOM 723 O O . PHE A 1 90 ? 2.368 -2.226 -18.828 1.00 87.50 90 PHE A O 1
ATOM 730 N N . SER A 1 91 ? 1.309 -2.623 -20.760 1.00 86.88 91 SER A N 1
ATOM 731 C CA . SER A 1 91 ? 0.686 -3.872 -20.300 1.00 86.88 91 SER A CA 1
ATOM 732 C C . SER A 1 91 ? 1.723 -4.933 -19.931 1.00 86.88 91 SER A C 1
ATOM 734 O O . SER A 1 91 ? 1.579 -5.613 -18.914 1.00 86.88 91 SER A O 1
ATOM 736 N N . VAL A 1 92 ? 2.785 -5.068 -20.732 1.00 87.31 92 VAL A N 1
ATOM 737 C CA . VAL A 1 92 ? 3.868 -6.025 -20.457 1.00 87.31 92 VAL A CA 1
ATOM 738 C C . VAL A 1 92 ? 4.623 -5.631 -19.187 1.00 87.31 92 VAL A C 1
ATOM 740 O O . VAL A 1 92 ? 4.860 -6.471 -18.314 1.00 87.31 92 VAL A O 1
ATOM 743 N N . LEU A 1 93 ? 4.954 -4.345 -19.047 1.00 86.75 93 LEU A N 1
ATOM 744 C CA . LEU A 1 93 ? 5.620 -3.816 -17.858 1.00 86.75 93 LEU A CA 1
ATOM 745 C C . LEU A 1 93 ? 4.737 -3.937 -16.614 1.00 86.75 93 LEU A C 1
ATOM 747 O O . LEU A 1 93 ? 5.235 -4.307 -15.556 1.00 86.75 93 LEU A O 1
ATOM 751 N N . PHE A 1 94 ? 3.431 -3.706 -16.740 1.00 87.00 94 PHE A N 1
ATOM 752 C CA . PHE A 1 94 ? 2.469 -3.837 -15.651 1.00 87.00 94 PHE A CA 1
ATOM 753 C C . PHE A 1 94 ? 2.406 -5.277 -15.150 1.00 87.00 94 PHE A C 1
ATOM 755 O O . PHE A 1 94 ? 2.569 -5.518 -13.959 1.00 87.00 94 PHE A O 1
ATOM 762 N N . GLN A 1 95 ? 2.268 -6.256 -16.048 1.00 89.69 95 GLN A N 1
ATOM 763 C CA . GLN A 1 95 ? 2.245 -7.668 -15.663 1.00 89.69 95 GLN A CA 1
ATOM 764 C C . GLN A 1 95 ? 3.552 -8.097 -14.974 1.00 89.69 95 GLN A C 1
ATOM 766 O O . GLN A 1 95 ? 3.523 -8.803 -13.961 1.00 89.69 95 GLN A O 1
ATOM 771 N N . ARG A 1 96 ? 4.703 -7.646 -15.495 1.00 88.06 96 ARG A N 1
ATOM 772 C CA . ARG A 1 96 ? 6.016 -7.876 -14.872 1.00 88.06 96 ARG A CA 1
ATOM 773 C C . ARG A 1 96 ? 6.080 -7.250 -13.477 1.00 88.06 96 ARG A C 1
ATOM 775 O O . ARG A 1 96 ? 6.514 -7.916 -12.537 1.00 88.06 96 ARG A O 1
ATOM 782 N N . SER A 1 97 ? 5.631 -6.004 -13.347 1.00 85.56 97 SER A N 1
ATOM 783 C CA . SER A 1 97 ? 5.686 -5.241 -12.101 1.00 85.56 97 SER A CA 1
ATOM 784 C C . SER A 1 97 ? 4.756 -5.825 -11.038 1.00 85.56 97 SER A C 1
ATOM 786 O O . SER A 1 97 ? 5.214 -6.082 -9.931 1.00 85.56 97 SER A O 1
ATOM 788 N N . VAL A 1 98 ? 3.520 -6.207 -11.388 1.00 86.56 98 VAL A N 1
ATOM 789 C CA . VAL A 1 98 ? 2.597 -6.904 -10.472 1.00 86.56 98 VAL A CA 1
ATOM 790 C C . VAL A 1 98 ? 3.232 -8.180 -9.930 1.00 86.56 98 VAL A C 1
ATOM 792 O O . VAL A 1 98 ? 3.221 -8.403 -8.725 1.00 86.56 98 VAL A O 1
ATOM 795 N N . LYS A 1 99 ? 3.819 -9.020 -10.792 1.00 86.75 99 LYS A N 1
ATOM 796 C CA . LYS A 1 99 ? 4.431 -10.283 -10.353 1.00 86.75 99 LYS A CA 1
ATOM 797 C C . LYS A 1 99 ? 5.609 -10.048 -9.405 1.00 86.75 99 LYS A C 1
ATOM 799 O O . LYS A 1 99 ? 5.736 -10.750 -8.402 1.00 86.75 99 LYS A O 1
ATOM 804 N N . TYR A 1 100 ? 6.462 -9.079 -9.728 1.00 85.31 100 TYR A N 1
ATOM 805 C CA . TYR A 1 100 ? 7.620 -8.732 -8.908 1.00 85.31 100 TYR A CA 1
ATOM 806 C C . TYR A 1 100 ? 7.198 -8.149 -7.553 1.00 85.31 100 TYR A C 1
ATOM 808 O O . TYR A 1 100 ? 7.626 -8.633 -6.504 1.00 85.31 100 TYR A O 1
ATOM 816 N N . SER A 1 101 ? 6.300 -7.165 -7.573 1.00 82.50 101 SER A N 1
ATOM 817 C CA . SER A 1 101 ? 5.790 -6.491 -6.381 1.00 82.50 101 SER A CA 1
ATOM 818 C C . SER A 1 101 ? 4.973 -7.433 -5.501 1.00 82.50 1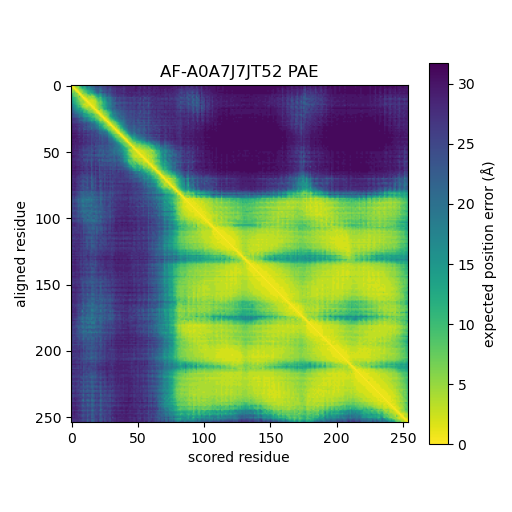01 SER A C 1
ATOM 820 O O . SER A 1 101 ? 5.120 -7.397 -4.285 1.00 82.50 101 SER A O 1
ATOM 822 N N . PHE A 1 102 ? 4.188 -8.347 -6.080 1.00 84.19 102 PHE A N 1
ATOM 823 C CA . PHE A 1 102 ? 3.440 -9.345 -5.315 1.00 84.19 102 PHE A CA 1
ATOM 824 C C . PHE A 1 102 ? 4.376 -10.251 -4.512 1.00 84.19 102 PHE A C 1
ATOM 826 O O . PHE A 1 102 ? 4.185 -10.421 -3.313 1.00 84.19 102 PHE A O 1
ATOM 833 N N . PHE A 1 103 ? 5.423 -10.796 -5.141 1.00 81.25 103 PHE A N 1
ATOM 834 C CA . PHE A 1 103 ? 6.377 -11.662 -4.443 1.00 81.25 103 PHE A CA 1
ATOM 835 C C . PHE A 1 103 ? 7.149 -10.919 -3.342 1.00 81.25 103 PHE A C 1
ATOM 837 O O . PHE A 1 103 ? 7.433 -11.492 -2.291 1.00 81.25 103 PHE A O 1
ATOM 844 N N . ARG A 1 104 ? 7.464 -9.638 -3.572 1.00 80.75 104 ARG A N 1
ATOM 845 C CA . ARG A 1 104 ? 8.144 -8.777 -2.599 1.00 80.75 104 ARG A CA 1
ATOM 846 C C . ARG A 1 104 ? 7.248 -8.462 -1.395 1.00 80.75 104 ARG A C 1
ATOM 848 O O . ARG A 1 104 ? 7.632 -8.747 -0.265 1.00 80.75 104 ARG A O 1
ATOM 855 N N . ILE A 1 105 ? 6.053 -7.925 -1.645 1.00 78.50 105 ILE A N 1
ATOM 856 C CA . ILE A 1 105 ? 5.127 -7.414 -0.620 1.00 78.50 105 ILE A CA 1
ATOM 857 C C . ILE A 1 105 ? 4.473 -8.559 0.170 1.00 78.50 105 ILE A C 1
ATOM 859 O O . ILE A 1 105 ? 4.360 -8.481 1.394 1.00 78.50 105 ILE A O 1
ATOM 863 N N . TYR A 1 106 ? 4.092 -9.652 -0.502 1.00 80.19 106 TYR A N 1
ATOM 864 C CA . TYR A 1 106 ? 3.457 -10.823 0.123 1.00 80.19 106 TYR A CA 1
ATOM 865 C C . TYR A 1 106 ? 4.457 -11.903 0.560 1.00 80.19 106 TYR A C 1
ATOM 867 O O . TYR A 1 106 ? 4.101 -13.073 0.731 1.00 80.19 106 TYR A O 1
ATOM 875 N N . SER A 1 107 ? 5.720 -11.534 0.773 1.00 86.88 107 SER A N 1
ATOM 876 C CA . SER A 1 107 ? 6.682 -12.442 1.388 1.00 86.88 107 SER A CA 1
ATOM 877 C C . SER A 1 107 ? 6.207 -12.849 2.788 1.00 86.88 107 SER A C 1
ATOM 879 O O . SER A 1 107 ? 5.777 -12.012 3.583 1.00 86.88 107 SER A O 1
ATOM 881 N N . LYS A 1 108 ? 6.306 -14.145 3.118 1.00 84.75 108 LYS A N 1
ATOM 882 C CA . LYS A 1 108 ? 5.833 -14.695 4.405 1.00 84.75 108 LYS A CA 1
ATOM 883 C C . LYS A 1 108 ? 6.422 -13.953 5.608 1.00 84.75 108 LYS A C 1
ATOM 885 O O . LYS A 1 108 ? 5.708 -13.683 6.567 1.00 84.75 108 LYS A O 1
ATOM 890 N N . TRP A 1 109 ? 7.707 -13.605 5.531 1.00 88.75 109 TRP A N 1
ATOM 891 C CA . TRP A 1 109 ? 8.410 -12.857 6.574 1.00 88.75 109 TRP A CA 1
ATOM 892 C C . TRP A 1 109 ? 7.823 -11.464 6.787 1.00 88.75 109 TRP A C 1
ATOM 894 O O . TRP A 1 109 ? 7.609 -11.055 7.924 1.00 88.75 109 TRP A O 1
ATOM 904 N N . HIS A 1 110 ? 7.506 -10.779 5.692 1.00 84.88 110 HIS A N 1
ATOM 905 C CA . HIS A 1 110 ? 6.949 -9.435 5.712 1.00 84.88 110 HIS A CA 1
ATOM 906 C C . HIS A 1 110 ? 5.541 -9.427 6.319 1.00 84.88 110 HIS A C 1
ATOM 908 O O . HIS A 1 110 ? 5.258 -8.671 7.243 1.00 84.88 110 HIS A O 1
ATOM 914 N N . ILE A 1 111 ? 4.681 -10.355 5.885 1.00 88.56 111 ILE A N 1
ATOM 915 C CA . ILE A 1 111 ? 3.327 -10.510 6.437 1.00 88.56 111 ILE A CA 1
ATOM 916 C C . ILE A 1 111 ? 3.384 -10.833 7.935 1.00 88.56 111 ILE A C 1
ATOM 918 O O . ILE A 1 111 ? 2.637 -10.250 8.717 1.00 88.56 111 ILE A O 1
ATOM 922 N N . MET A 1 112 ? 4.283 -11.731 8.351 1.00 91.38 112 MET A N 1
ATOM 923 C CA . MET A 1 112 ? 4.451 -12.075 9.764 1.00 91.38 112 MET A CA 1
ATOM 924 C C . MET A 1 112 ? 4.865 -10.852 10.590 1.00 91.38 112 MET A C 1
ATOM 926 O O . MET A 1 112 ? 4.254 -10.589 11.622 1.00 91.38 112 MET A O 1
ATOM 930 N N . GLN A 1 113 ? 5.846 -10.077 10.115 1.00 91.38 113 GLN A N 1
ATOM 931 C CA . GLN A 1 113 ? 6.288 -8.843 10.766 1.00 91.38 113 GLN A CA 1
ATOM 932 C C . GLN A 1 113 ? 5.136 -7.843 10.918 1.00 91.38 113 GLN A C 1
ATOM 934 O O . GLN A 1 113 ? 4.920 -7.323 12.012 1.00 91.38 113 GLN A O 1
ATOM 939 N N . PHE A 1 114 ? 4.364 -7.616 9.853 1.00 89.50 114 PHE A N 1
ATOM 940 C CA . PHE A 1 114 ? 3.216 -6.709 9.872 1.00 89.50 114 PHE A CA 1
ATOM 941 C C . PHE A 1 114 ? 2.135 -7.148 10.856 1.00 89.50 114 PHE A C 1
ATOM 943 O O . PHE A 1 114 ? 1.621 -6.327 11.614 1.00 89.50 114 PHE A O 1
ATOM 950 N N . ILE A 1 115 ? 1.803 -8.440 10.880 1.00 92.38 115 ILE A N 1
ATOM 951 C CA . ILE A 1 115 ? 0.816 -8.981 11.817 1.00 92.38 115 ILE A CA 1
ATOM 952 C C . ILE A 1 115 ? 1.319 -8.820 13.254 1.00 92.38 115 ILE A C 1
ATOM 954 O O . ILE A 1 115 ? 0.594 -8.282 14.090 1.00 92.38 115 ILE A O 1
ATOM 958 N N . SER A 1 116 ? 2.563 -9.207 13.547 1.00 92.69 116 SER A N 1
ATOM 959 C CA . SER A 1 116 ? 3.147 -9.049 14.884 1.00 92.69 116 SER A CA 1
ATOM 960 C C . SER A 1 116 ? 3.137 -7.592 15.346 1.00 92.69 116 SER A C 1
ATOM 962 O O . SER A 1 116 ? 2.766 -7.310 16.485 1.00 92.69 116 SER A O 1
ATOM 964 N N . LEU A 1 117 ? 3.476 -6.662 14.455 1.00 92.50 117 LEU A N 1
ATOM 965 C CA . LEU A 1 117 ? 3.495 -5.237 14.754 1.00 92.50 117 LEU A CA 1
ATOM 966 C C . LEU A 1 117 ? 2.083 -4.675 14.963 1.00 92.50 117 LEU A C 1
ATOM 968 O O . LEU A 1 117 ? 1.866 -3.911 15.899 1.00 92.50 117 LEU A O 1
ATOM 972 N N . SER A 1 118 ? 1.105 -5.109 14.160 1.00 92.12 118 SER A N 1
ATOM 973 C CA . SER A 1 118 ? -0.300 -4.713 14.326 1.00 92.12 118 SER A CA 1
ATOM 974 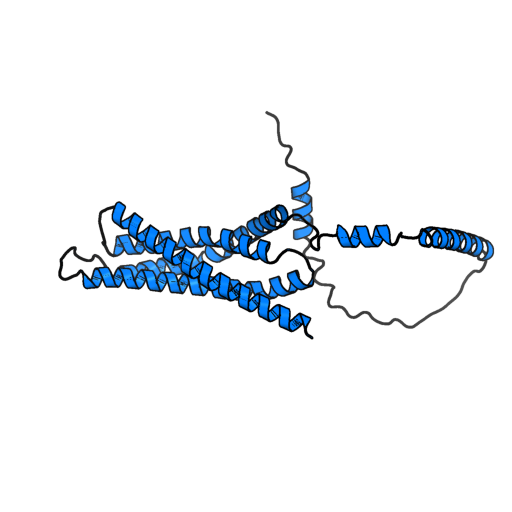C C . SER A 1 118 ? -0.869 -5.153 15.674 1.00 92.12 118 SER A C 1
ATOM 976 O O . SER A 1 118 ? -1.567 -4.386 16.331 1.00 92.12 118 SER A O 1
ATOM 978 N N . ILE A 1 119 ? -0.516 -6.361 16.126 1.00 94.00 119 ILE A N 1
ATOM 979 C CA . ILE A 1 119 ? -0.938 -6.888 17.423 1.00 94.00 119 ILE A CA 1
ATOM 980 C C . ILE A 1 119 ? -0.246 -6.113 18.546 1.00 94.00 119 ILE A C 1
ATOM 982 O O . ILE A 1 119 ? -0.909 -5.706 19.494 1.00 94.00 119 ILE A O 1
ATOM 986 N N . PHE A 1 120 ? 1.060 -5.855 18.428 1.00 92.56 120 PHE A N 1
ATOM 987 C CA . PHE A 1 120 ? 1.810 -5.066 19.408 1.00 92.56 120 PHE A CA 1
ATOM 988 C C . PHE A 1 120 ? 1.214 -3.664 19.596 1.00 92.56 120 PHE A C 1
ATOM 990 O O . PHE A 1 120 ? 0.943 -3.245 20.720 1.00 92.56 120 PHE A O 1
ATOM 997 N N . ILE A 1 121 ? 0.939 -2.969 18.491 1.00 90.62 121 ILE A N 1
ATOM 998 C CA . ILE A 1 121 ? 0.334 -1.633 18.500 1.00 90.62 121 ILE A CA 1
ATOM 999 C C . ILE A 1 121 ? -1.109 -1.690 19.016 1.00 90.62 121 ILE A C 1
ATOM 1001 O O . ILE A 1 121 ? -1.500 -0.865 19.838 1.00 90.62 121 ILE A O 1
ATOM 1005 N N . GLY A 1 122 ? -1.899 -2.673 18.576 1.00 90.38 122 GLY A N 1
ATOM 1006 C CA . GLY A 1 122 ? -3.281 -2.853 19.021 1.00 90.38 122 GLY A CA 1
ATOM 1007 C C . GLY A 1 122 ? -3.395 -3.142 20.519 1.00 90.38 122 GLY A C 1
ATOM 1008 O O . GLY A 1 122 ? -4.313 -2.648 21.166 1.00 90.38 122 GLY A O 1
ATOM 1009 N N . MET A 1 123 ? -2.434 -3.871 21.094 1.00 91.31 123 MET A N 1
ATOM 1010 C CA . MET A 1 123 ? -2.363 -4.106 22.541 1.00 91.31 123 MET A CA 1
ATOM 1011 C C . MET A 1 123 ? -2.032 -2.838 23.334 1.00 91.31 123 MET A C 1
ATOM 1013 O O . MET A 1 123 ? -2.462 -2.719 24.479 1.00 91.31 123 MET A O 1
ATOM 1017 N N . MET A 1 124 ? -1.309 -1.878 22.748 1.00 90.50 124 MET A N 1
ATOM 1018 C CA . MET A 1 124 ? -0.964 -0.627 23.433 1.00 90.50 124 MET A CA 1
ATOM 1019 C C . MET A 1 124 ? -2.199 0.222 23.768 1.00 90.50 124 MET A C 1
ATOM 1021 O O . MET A 1 124 ? -2.205 0.931 24.771 1.00 90.50 124 MET A O 1
ATOM 1025 N N . TRP A 1 125 ? -3.261 0.103 22.967 1.00 89.31 125 TRP A N 1
ATOM 1026 C CA . TRP A 1 125 ? -4.554 0.750 23.196 1.00 89.31 125 TRP A CA 1
ATOM 1027 C C . TRP A 1 125 ? -5.687 -0.264 23.285 1.00 89.31 125 TRP A C 1
ATOM 1029 O O . TRP A 1 125 ? -6.728 -0.097 22.656 1.00 89.31 125 TRP A O 1
ATOM 1039 N N . PHE A 1 126 ? -5.475 -1.333 24.045 1.00 90.56 126 PHE A N 1
ATOM 1040 C CA . PHE A 1 126 ? -6.467 -2.386 24.190 1.00 90.56 126 PHE A CA 1
ATOM 1041 C C . PHE A 1 126 ? -7.777 -1.851 24.793 1.00 90.56 126 PHE A C 1
ATOM 1043 O O . PHE A 1 126 ? -7.764 -1.277 25.878 1.00 90.56 126 PHE A O 1
ATOM 1050 N N . GLN A 1 127 ? -8.888 -2.071 24.082 1.00 87.19 127 GLN A N 1
ATOM 1051 C CA . GLN A 1 127 ? -10.265 -1.774 24.507 1.00 87.19 127 GLN A CA 1
ATOM 1052 C C . GLN A 1 127 ? -10.464 -0.404 25.178 1.00 87.19 127 GLN A C 1
ATOM 1054 O O . GLN A 1 127 ? -10.670 -0.295 26.386 1.00 87.19 127 GLN A O 1
ATOM 1059 N N . ILE A 1 128 ? -10.467 0.654 24.368 1.00 87.06 128 ILE A N 1
ATOM 1060 C CA . ILE A 1 128 ? -10.785 2.003 24.839 1.00 87.06 128 ILE A CA 1
ATOM 1061 C C . ILE A 1 128 ? -12.279 2.091 25.181 1.00 87.06 128 ILE A C 1
ATOM 1063 O O . ILE A 1 128 ? -13.142 1.836 24.340 1.00 87.06 128 ILE A O 1
ATOM 1067 N N . GLU A 1 129 ? -12.599 2.509 26.404 1.00 84.50 129 GLU A N 1
ATOM 1068 C CA . GLU A 1 129 ? -13.980 2.726 26.832 1.00 84.50 129 GLU A CA 1
ATOM 1069 C C . GLU A 1 129 ? -14.580 3.956 26.122 1.00 84.50 129 GLU A C 1
ATOM 1071 O O . GLU A 1 129 ? -13.902 4.981 25.977 1.00 84.50 129 GLU A O 1
ATOM 1076 N N . PRO A 1 130 ? -15.867 3.925 25.723 1.00 78.56 130 PRO A N 1
ATOM 1077 C CA . PRO A 1 130 ? -16.543 5.036 25.050 1.00 78.56 130 PRO A CA 1
ATOM 1078 C C . PRO A 1 130 ? -16.949 6.148 26.037 1.00 78.56 130 PRO A C 1
ATOM 1080 O O . PRO A 1 130 ? -18.091 6.597 26.064 1.00 78.56 130 PRO A O 1
ATOM 1083 N N . THR A 1 131 ? -16.004 6.595 26.861 1.00 85.12 131 THR A N 1
ATOM 1084 C CA . THR A 1 131 ? -16.188 7.633 27.879 1.00 85.12 131 THR A CA 1
ATOM 1085 C C . THR A 1 131 ? -15.521 8.929 27.413 1.00 85.12 131 THR A C 1
ATOM 1087 O O . THR A 1 131 ? -14.423 8.898 26.856 1.00 85.12 131 THR A O 1
ATOM 1090 N N . GLU A 1 132 ? -16.120 10.093 27.693 1.00 80.94 132 GLU A N 1
ATOM 1091 C CA . GLU A 1 132 ? -15.576 11.407 27.284 1.00 80.94 132 GLU A CA 1
ATOM 1092 C C . GLU A 1 132 ? -14.141 11.656 27.785 1.00 80.94 132 GLU A C 1
ATOM 1094 O O . GLU A 1 132 ? -13.330 12.310 27.131 1.00 80.94 132 GLU A O 1
ATOM 1099 N N . ARG A 1 133 ? -13.777 11.047 28.917 1.00 84.31 133 ARG A N 1
ATOM 1100 C CA . ARG A 1 133 ? -12.428 11.119 29.489 1.00 84.31 133 ARG A CA 1
ATOM 1101 C C . ARG A 1 133 ? -11.354 10.459 28.611 1.00 84.31 133 ARG A C 1
ATOM 1103 O O . ARG A 1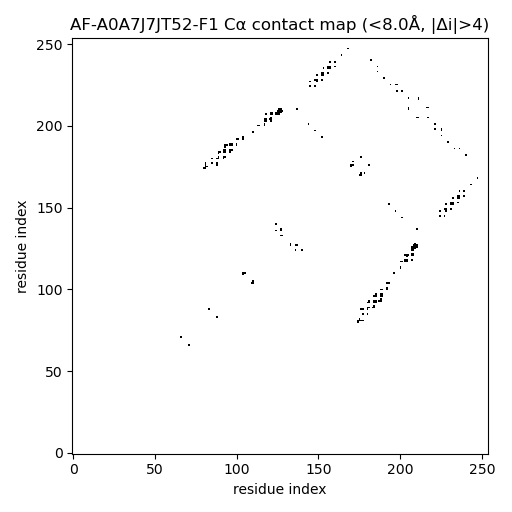 133 ? -10.184 10.809 28.735 1.00 84.31 133 ARG A O 1
ATOM 1110 N N . GLN A 1 134 ? -11.728 9.527 27.730 1.00 85.19 134 GLN A N 1
ATOM 1111 C CA . GLN A 1 134 ? -10.805 8.772 26.872 1.00 85.19 134 GLN A CA 1
ATOM 1112 C C . GLN A 1 134 ? -10.764 9.273 25.415 1.00 85.19 134 GLN A C 1
ATOM 1114 O O . GLN A 1 134 ? -10.127 8.645 24.569 1.00 85.19 134 GLN A O 1
ATOM 1119 N N . ILE A 1 135 ? -11.367 10.429 25.102 1.00 87.62 135 ILE A N 1
ATOM 1120 C CA . ILE A 1 135 ? -11.331 11.015 23.746 1.00 87.62 135 ILE A CA 1
ATOM 1121 C C . ILE A 1 135 ? -9.888 11.225 23.261 1.00 87.62 135 ILE A C 1
ATOM 1123 O O . ILE A 1 135 ? -9.576 10.912 22.113 1.00 87.62 135 ILE A O 1
ATOM 1127 N N . SER A 1 136 ? -8.996 11.677 24.148 1.00 89.69 136 SER A N 1
ATOM 1128 C CA . SER A 1 136 ? -7.570 11.849 23.836 1.00 89.69 136 SER A CA 1
ATOM 1129 C C . SER A 1 136 ? -6.908 10.531 23.409 1.00 89.69 136 SER A C 1
ATOM 1131 O O . SER A 1 136 ? -6.184 10.493 22.417 1.00 89.69 136 SER A O 1
ATOM 1133 N N . ASN A 1 137 ? -7.234 9.415 24.073 1.00 89.06 137 ASN A N 1
ATOM 1134 C CA . ASN A 1 137 ? -6.697 8.100 23.713 1.00 89.06 137 ASN A CA 1
ATOM 1135 C C . ASN A 1 137 ? -7.190 7.649 22.331 1.00 89.06 137 ASN A C 1
ATOM 1137 O O . ASN A 1 137 ? -6.402 7.125 21.547 1.00 89.06 137 ASN A O 1
ATOM 1141 N N . ARG A 1 138 ? -8.464 7.903 21.998 1.00 88.31 138 ARG A N 1
ATOM 1142 C CA . ARG A 1 138 ? -9.030 7.585 20.671 1.00 88.31 138 ARG A CA 1
ATOM 1143 C C . ARG A 1 138 ? -8.356 8.391 19.562 1.00 88.31 138 ARG A C 1
ATOM 1145 O O . ARG A 1 138 ? -8.024 7.838 18.516 1.00 88.31 138 ARG A O 1
ATOM 1152 N N . GLN A 1 139 ? -8.116 9.680 19.800 1.00 89.81 139 GLN A N 1
ATOM 1153 C CA . GLN A 1 139 ? -7.360 10.530 18.876 1.00 89.81 139 GLN A CA 1
ATOM 1154 C C . GLN A 1 139 ? -5.902 10.072 18.755 1.00 89.81 139 GLN A C 1
ATOM 1156 O O . GLN A 1 139 ? -5.361 10.062 17.654 1.00 89.81 139 GLN A O 1
ATOM 1161 N N . GLY A 1 140 ? -5.291 9.635 19.859 1.00 91.19 140 GLY A N 1
ATOM 1162 C CA . GLY A 1 140 ? -3.934 9.093 19.890 1.00 91.19 140 GLY A CA 1
ATOM 1163 C C . GLY A 1 140 ? -3.775 7.841 19.029 1.00 91.19 140 GLY A C 1
ATOM 1164 O O . GLY A 1 140 ? -2.858 7.791 18.213 1.00 91.19 140 GLY A O 1
ATOM 1165 N N . VAL A 1 141 ? -4.704 6.880 19.133 1.00 89.88 141 VAL A N 1
ATOM 1166 C CA . VAL A 1 141 ? -4.736 5.710 18.233 1.00 89.88 141 VAL A CA 1
ATOM 1167 C C . VAL A 1 141 ? -4.836 6.164 16.786 1.00 89.88 141 VAL A C 1
ATOM 1169 O O . VAL A 1 141 ? -4.097 5.668 15.934 1.00 89.88 141 VAL A O 1
ATOM 1172 N N . ALA A 1 142 ? -5.729 7.124 16.518 1.00 89.44 142 ALA A N 1
ATOM 1173 C CA . ALA A 1 142 ? -5.984 7.582 15.166 1.00 89.44 142 ALA A CA 1
ATOM 1174 C C . ALA A 1 142 ? -4.757 8.223 14.511 1.00 89.44 142 ALA A C 1
ATOM 1176 O O . ALA A 1 142 ? -4.352 7.875 13.404 1.00 89.44 142 ALA A O 1
ATOM 1177 N N . PHE A 1 143 ? -4.122 9.123 15.248 1.00 90.19 143 PHE A N 1
ATOM 1178 C CA . PHE A 1 143 ? -2.888 9.775 14.854 1.00 90.19 143 PHE A CA 1
ATOM 1179 C C . PHE A 1 143 ? -1.743 8.777 14.656 1.00 90.19 143 PHE A C 1
ATOM 1181 O O . PHE A 1 143 ? -1.021 8.849 13.660 1.00 90.19 143 PHE A O 1
ATOM 1188 N N . PHE A 1 144 ? -1.596 7.825 15.580 1.00 90.00 144 PHE A N 1
ATOM 1189 C CA . PHE A 1 144 ? -0.511 6.857 15.532 1.00 90.00 144 PHE A CA 1
ATOM 1190 C C . PHE A 1 144 ? -0.605 5.956 14.303 1.00 90.00 144 PHE A C 1
ATOM 1192 O O . PHE A 1 144 ? 0.397 5.798 13.607 1.00 90.00 144 PHE A O 1
ATOM 1199 N N . PHE A 1 145 ? -1.785 5.405 13.987 1.00 87.38 145 PHE A N 1
ATOM 1200 C CA . PHE A 1 145 ? -1.907 4.569 12.792 1.00 87.38 145 PHE A CA 1
ATOM 1201 C C . PHE A 1 145 ? -1.673 5.384 11.515 1.00 87.38 145 PHE A C 1
ATOM 1203 O O . PHE A 1 145 ? -1.004 4.891 10.616 1.00 87.38 145 PHE A O 1
ATOM 1210 N N . LEU A 1 146 ? -2.158 6.632 11.434 1.00 89.88 146 LEU A N 1
ATOM 1211 C CA . LEU A 1 146 ? -1.976 7.469 10.244 1.00 89.88 146 LEU A CA 1
ATOM 1212 C C . LEU A 1 146 ? -0.494 7.729 9.966 1.00 89.88 146 LEU A C 1
ATOM 1214 O O . LEU A 1 146 ? -0.039 7.563 8.833 1.00 89.88 146 LEU A O 1
ATOM 1218 N N . ILE A 1 147 ? 0.269 8.098 10.997 1.00 90.69 147 ILE A N 1
ATOM 1219 C CA . ILE A 1 147 ? 1.712 8.322 10.863 1.00 90.69 147 ILE A CA 1
ATOM 1220 C C . ILE A 1 147 ? 2.438 7.021 10.568 1.00 90.69 147 ILE A C 1
ATOM 1222 O O . ILE A 1 147 ? 3.265 6.990 9.660 1.00 90.69 147 ILE A O 1
ATOM 1226 N N . PHE A 1 148 ? 2.135 5.957 11.312 1.00 89.81 148 PHE A N 1
ATOM 1227 C CA . PHE A 1 148 ? 2.793 4.669 11.141 1.00 89.81 148 PHE A CA 1
ATOM 1228 C C . PHE A 1 148 ? 2.608 4.143 9.714 1.00 89.81 148 PHE A C 1
ATOM 1230 O O . PHE A 1 148 ? 3.574 3.789 9.045 1.00 89.81 148 PHE A O 1
ATOM 1237 N N . THR A 1 149 ? 1.373 4.173 9.215 1.00 87.88 149 THR A N 1
ATOM 1238 C CA . THR A 1 149 ? 1.063 3.794 7.842 1.00 87.88 149 THR A CA 1
ATOM 1239 C C . THR A 1 149 ? 1.789 4.708 6.853 1.00 87.88 149 THR A C 1
ATOM 1241 O O . THR A 1 149 ? 2.501 4.207 5.993 1.00 87.88 149 THR A O 1
ATOM 1244 N N . SER A 1 150 ? 1.718 6.033 7.000 1.00 90.31 150 SER A N 1
ATOM 1245 C CA . SER A 1 150 ? 2.417 6.962 6.092 1.00 90.31 150 SER A CA 1
ATOM 1246 C C . SER A 1 150 ? 3.927 6.700 6.026 1.00 90.31 150 SER A C 1
ATOM 1248 O O . SER A 1 150 ? 4.520 6.703 4.948 1.00 90.31 150 SER A O 1
ATOM 1250 N N . PHE A 1 151 ? 4.549 6.435 7.173 1.00 90.12 151 PHE A N 1
ATOM 1251 C CA . PHE A 1 151 ? 5.966 6.107 7.264 1.00 90.12 151 PHE A CA 1
ATOM 1252 C C . PHE A 1 151 ? 6.304 4.799 6.539 1.00 90.12 151 PHE A C 1
ATOM 1254 O O . PHE A 1 151 ? 7.262 4.755 5.772 1.00 90.12 151 PHE A O 1
ATOM 1261 N N . GLU A 1 152 ? 5.491 3.762 6.719 1.00 88.31 152 GLU A N 1
ATOM 1262 C CA . GLU A 1 152 ? 5.680 2.468 6.064 1.00 88.31 152 GLU A CA 1
ATOM 1263 C C . GLU A 1 152 ? 5.552 2.569 4.534 1.00 88.31 152 GLU A C 1
ATOM 1265 O O . GLU A 1 152 ? 6.412 2.091 3.794 1.00 88.31 152 GLU A O 1
ATOM 1270 N N . PHE A 1 153 ? 4.530 3.282 4.048 1.00 88.75 153 PHE A N 1
ATOM 1271 C CA . PHE A 1 153 ? 4.350 3.563 2.619 1.00 88.75 153 PHE A CA 1
ATOM 1272 C C . PHE A 1 153 ? 5.526 4.360 2.037 1.00 88.75 153 PHE A C 1
ATOM 1274 O O . PHE A 1 153 ? 5.961 4.097 0.911 1.00 88.75 153 PHE A O 1
ATOM 1281 N N . MET A 1 154 ? 6.061 5.321 2.796 1.00 89.44 154 MET A N 1
ATOM 1282 C CA . MET A 1 154 ? 7.247 6.080 2.402 1.00 89.44 154 MET A CA 1
ATOM 1283 C C . MET A 1 154 ? 8.476 5.172 2.293 1.00 89.44 154 MET A C 1
ATOM 1285 O O . MET A 1 154 ? 9.180 5.228 1.284 1.00 89.44 154 MET A O 1
ATOM 1289 N N . LEU A 1 155 ? 8.724 4.324 3.295 1.00 89.38 155 LEU A N 1
ATOM 1290 C CA . LEU A 1 155 ? 9.861 3.405 3.298 1.00 89.38 155 LEU A CA 1
ATOM 1291 C C . LEU A 1 155 ? 9.807 2.415 2.130 1.00 89.38 155 LEU A C 1
ATOM 1293 O O . LEU A 1 155 ? 10.802 2.297 1.411 1.00 89.38 155 LEU A O 1
ATOM 1297 N N . ASP A 1 156 ? 8.670 1.752 1.892 1.00 87.19 156 ASP A N 1
ATOM 1298 C CA . ASP A 1 156 ? 8.543 0.789 0.786 1.00 87.19 156 ASP A CA 1
ATOM 1299 C C . ASP A 1 156 ? 8.772 1.466 -0.575 1.00 87.19 156 ASP A C 1
ATOM 1301 O O . ASP A 1 156 ? 9.530 0.964 -1.409 1.00 87.19 156 ASP A O 1
ATOM 1305 N N . SER A 1 157 ? 8.218 2.667 -0.770 1.00 87.38 157 SER A N 1
ATOM 1306 C CA . SER A 1 157 ? 8.377 3.438 -2.011 1.00 87.38 157 SER A CA 1
ATOM 1307 C C . SER A 1 157 ? 9.837 3.828 -2.272 1.00 87.38 157 SER A C 1
ATOM 1309 O O . SER A 1 157 ? 10.346 3.649 -3.382 1.00 87.38 157 SER A O 1
ATOM 1311 N N . VAL A 1 158 ? 10.539 4.325 -1.247 1.00 89.50 158 VAL A N 1
ATOM 1312 C CA . VAL A 1 158 ? 11.948 4.735 -1.349 1.00 89.50 158 VAL A CA 1
ATOM 1313 C C . VAL A 1 158 ? 12.854 3.530 -1.619 1.00 89.50 158 VAL A C 1
ATOM 1315 O O . VAL A 1 158 ? 13.695 3.572 -2.520 1.00 89.50 158 VAL A O 1
ATOM 1318 N N . LEU A 1 159 ? 12.674 2.432 -0.881 1.00 88.50 159 LEU A N 1
ATOM 1319 C CA . LEU A 1 159 ? 13.473 1.217 -1.059 1.00 88.50 159 LEU A CA 1
ATOM 1320 C C . LEU A 1 159 ? 13.213 0.561 -2.421 1.00 88.50 159 LEU A C 1
ATOM 1322 O O . LEU A 1 159 ? 14.155 0.140 -3.098 1.00 88.50 159 LEU A O 1
ATOM 1326 N N . SER A 1 160 ? 11.954 0.528 -2.863 1.00 85.06 160 SER A N 1
ATOM 1327 C CA . SER A 1 160 ? 11.567 0.055 -4.195 1.00 85.06 160 SER A CA 1
ATOM 1328 C C . SER A 1 160 ? 12.222 0.898 -5.297 1.00 85.06 160 SER A C 1
ATOM 1330 O O . SER A 1 160 ? 12.740 0.358 -6.275 1.00 85.06 160 SER A O 1
ATOM 1332 N N . ALA A 1 161 ? 12.272 2.223 -5.141 1.00 83.94 161 ALA A N 1
ATOM 1333 C CA . ALA A 1 161 ? 12.943 3.104 -6.094 1.00 83.94 161 ALA A CA 1
ATOM 1334 C C . ALA A 1 161 ? 14.466 2.885 -6.138 1.00 83.94 161 ALA A C 1
ATOM 1336 O O . ALA A 1 161 ? 15.058 2.873 -7.220 1.00 83.94 161 ALA A O 1
ATOM 1337 N N . PHE A 1 162 ? 15.112 2.659 -4.990 1.00 85.50 162 PHE A N 1
ATOM 1338 C CA . PHE A 1 162 ? 16.550 2.390 -4.944 1.00 85.50 162 PHE A CA 1
ATOM 1339 C C . PHE A 1 162 ? 16.959 1.063 -5.580 1.00 85.50 162 PHE A C 1
ATOM 1341 O O . PHE A 1 162 ? 18.061 0.985 -6.128 1.00 85.50 162 PHE A O 1
ATOM 1348 N N . ASN A 1 163 ? 16.107 0.043 -5.516 1.00 85.06 163 ASN A N 1
ATOM 1349 C CA . ASN A 1 163 ? 16.360 -1.230 -6.187 1.00 85.06 163 ASN A CA 1
ATOM 1350 C C . ASN A 1 163 ? 16.203 -1.100 -7.708 1.00 85.06 163 ASN A C 1
ATOM 1352 O O . ASN A 1 163 ? 17.033 -1.603 -8.466 1.00 85.06 163 ASN A O 1
ATOM 1356 N N . ASP A 1 164 ? 15.195 -0.355 -8.155 1.00 82.62 164 ASP A N 1
ATOM 1357 C CA . ASP A 1 164 ? 14.885 -0.236 -9.578 1.00 82.62 164 ASP A CA 1
ATOM 1358 C C . ASP A 1 164 ? 15.805 0.730 -10.329 1.00 82.62 164 ASP A C 1
ATOM 1360 O O . ASP A 1 164 ? 16.063 0.522 -11.515 1.00 82.62 164 ASP A O 1
ATOM 1364 N N . ARG A 1 165 ? 16.349 1.764 -9.667 1.00 81.75 165 ARG A N 1
ATOM 1365 C CA . ARG A 1 165 ? 17.157 2.815 -10.325 1.00 81.75 165 ARG A CA 1
ATOM 1366 C C . ARG A 1 165 ? 18.303 2.264 -11.178 1.00 81.75 165 ARG A C 1
ATOM 1368 O O . ARG A 1 165 ? 18.575 2.785 -12.255 1.00 81.75 165 ARG A O 1
ATOM 1375 N N . VAL A 1 166 ? 18.968 1.200 -10.717 1.00 82.00 166 VAL A N 1
ATOM 1376 C CA . VAL A 1 166 ? 20.130 0.616 -11.409 1.00 82.00 166 VAL A CA 1
ATOM 1377 C C . VAL A 1 166 ? 19.699 -0.081 -12.697 1.00 82.00 166 VAL A C 1
ATOM 1379 O O . VAL A 1 166 ? 20.388 0.014 -13.711 1.00 82.00 166 VAL A O 1
ATOM 1382 N N . VAL A 1 167 ? 18.561 -0.772 -12.659 1.00 82.50 167 VAL A N 1
ATOM 1383 C CA . VAL A 1 167 ? 18.006 -1.493 -13.809 1.00 82.50 167 VAL A CA 1
ATOM 1384 C C . VAL A 1 167 ? 17.445 -0.498 -14.819 1.00 82.50 167 VAL A C 1
ATOM 1386 O O . VAL A 1 167 ? 17.819 -0.546 -15.987 1.00 82.50 167 VAL A O 1
ATOM 1389 N N . VAL A 1 168 ? 16.651 0.468 -14.353 1.00 82.50 168 VAL A N 1
ATOM 1390 C CA . VAL A 1 168 ? 16.032 1.494 -15.201 1.00 82.50 168 VAL A CA 1
ATOM 1391 C C . VAL A 1 168 ? 17.086 2.328 -15.927 1.00 82.50 168 VAL A C 1
ATOM 1393 O O . VAL A 1 168 ? 16.917 2.608 -17.110 1.00 82.50 168 VAL A O 1
ATOM 1396 N N . ASN A 1 169 ? 18.195 2.694 -15.271 1.00 81.88 169 ASN A N 1
ATOM 1397 C CA . ASN A 1 169 ? 19.253 3.458 -15.936 1.00 81.88 169 ASN A CA 1
ATOM 1398 C C . ASN A 1 169 ? 19.886 2.669 -17.096 1.00 81.88 169 ASN A C 1
ATOM 1400 O O . ASN A 1 169 ? 20.113 3.220 -18.169 1.00 81.88 169 ASN A O 1
ATOM 1404 N N . LYS A 1 170 ? 20.107 1.360 -16.915 1.00 82.56 170 LYS A N 1
ATOM 1405 C CA . LYS A 1 170 ? 20.643 0.479 -17.966 1.00 82.56 170 LYS A CA 1
ATOM 1406 C C . LYS A 1 170 ? 19.646 0.267 -19.106 1.00 82.56 170 LYS A C 1
ATOM 1408 O O . LYS A 1 170 ? 20.017 0.385 -20.269 1.00 82.56 170 LYS A O 1
ATOM 1413 N N . GLU A 1 171 ? 18.385 -0.018 -18.780 1.00 82.75 171 GLU A N 1
ATOM 1414 C CA . GLU A 1 171 ? 17.326 -0.244 -19.773 1.00 82.75 171 GLU A CA 1
ATOM 1415 C C . GLU A 1 171 ? 17.015 1.046 -20.569 1.00 82.75 171 GLU A C 1
ATOM 1417 O O . GLU A 1 171 ? 16.697 0.978 -21.757 1.00 82.75 171 GLU A O 1
ATOM 1422 N N . ARG A 1 172 ? 17.196 2.229 -19.959 1.00 77.88 172 ARG A N 1
ATOM 1423 C CA . ARG A 1 172 ? 17.042 3.532 -20.624 1.00 77.88 172 ARG A CA 1
ATOM 1424 C C . ARG A 1 172 ? 18.179 3.853 -21.592 1.00 77.88 172 ARG A C 1
ATOM 1426 O O . ARG A 1 172 ? 17.890 4.321 -22.688 1.00 77.88 172 ARG A O 1
ATOM 1433 N N . LEU A 1 173 ? 19.437 3.597 -21.219 1.00 75.81 173 LEU A N 1
ATOM 1434 C CA . LEU A 1 173 ? 20.586 3.799 -22.119 1.00 75.81 173 LEU A CA 1
ATOM 1435 C C . LEU A 1 173 ? 20.488 2.936 -23.384 1.00 75.81 173 LEU A C 1
ATOM 1437 O O . LEU A 1 173 ? 20.963 3.334 -24.439 1.00 75.81 173 LEU A O 1
ATOM 1441 N N . ALA A 1 174 ? 19.832 1.781 -23.283 1.00 80.44 174 ALA A N 1
ATOM 1442 C CA . ALA A 1 174 ? 19.590 0.886 -24.407 1.00 80.44 174 ALA A CA 1
ATOM 1443 C C . ALA A 1 174 ? 18.260 1.144 -25.153 1.00 80.44 174 ALA A C 1
ATOM 1445 O O . ALA A 1 174 ? 17.930 0.399 -26.070 1.00 80.44 174 ALA A O 1
ATOM 1446 N N . GLY A 1 175 ? 17.483 2.169 -24.779 1.00 75.88 175 GLY A N 1
ATOM 1447 C CA . GLY A 1 175 ? 16.283 2.579 -25.523 1.00 75.88 175 GLY A CA 1
ATOM 1448 C C . GLY A 1 175 ? 15.109 1.587 -25.499 1.00 75.88 175 GLY A C 1
ATOM 1449 O O . GLY A 1 175 ? 14.259 1.628 -26.385 1.00 75.88 175 GLY A O 1
ATOM 1450 N N . TYR A 1 176 ? 15.017 0.699 -24.500 1.00 75.50 176 TYR A N 1
ATOM 1451 C CA . TYR A 1 176 ? 14.029 -0.394 -24.512 1.00 75.50 176 TYR A CA 1
ATOM 1452 C C . TYR A 1 176 ? 12.561 0.061 -24.398 1.00 75.50 176 TYR A C 1
ATOM 1454 O O . TYR A 1 176 ? 11.686 -0.542 -25.021 1.00 75.50 176 TYR A O 1
ATOM 1462 N N . TYR A 1 177 ? 12.255 1.078 -23.582 1.00 79.50 177 TYR A N 1
ATOM 1463 C CA . TYR A 1 177 ? 10.876 1.527 -23.342 1.00 79.50 177 TYR A CA 1
ATOM 1464 C C . TYR A 1 177 ? 10.787 2.973 -22.827 1.00 79.50 177 TYR A C 1
ATOM 1466 O O . TYR A 1 177 ? 11.722 3.514 -22.232 1.00 79.50 177 TYR A O 1
ATOM 1474 N N . ARG A 1 178 ? 9.606 3.590 -22.993 1.00 80.69 178 ARG A N 1
ATOM 1475 C CA . ARG A 1 178 ? 9.311 4.941 -22.485 1.00 80.69 178 ARG A CA 1
ATOM 1476 C C . ARG A 1 178 ? 9.300 4.971 -20.955 1.00 80.69 178 ARG A C 1
ATOM 1478 O O . ARG A 1 178 ? 8.591 4.195 -20.315 1.00 80.69 178 ARG A O 1
ATOM 1485 N N . LEU A 1 179 ? 9.990 5.951 -20.368 1.00 80.44 179 LEU A N 1
ATOM 1486 C CA . LEU A 1 179 ? 10.075 6.128 -18.912 1.00 80.44 179 LEU A CA 1
ATOM 1487 C C . LEU A 1 179 ? 8.695 6.329 -18.256 1.00 80.44 179 LEU A C 1
ATOM 1489 O O . LEU A 1 179 ? 8.418 5.778 -17.1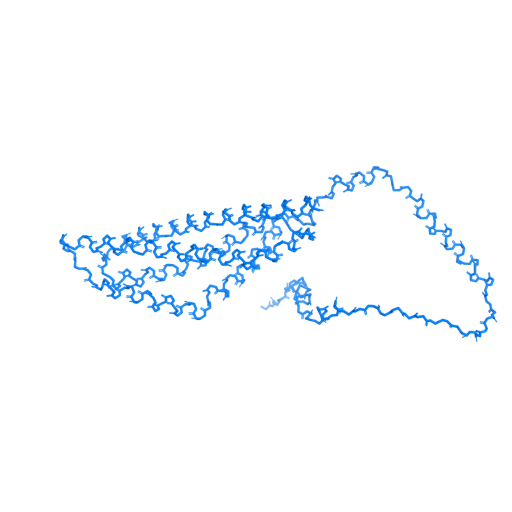94 1.00 80.44 179 LEU A O 1
ATOM 1493 N N . SER A 1 180 ? 7.803 7.070 -18.919 1.00 84.88 180 SER A N 1
ATOM 1494 C CA . SER A 1 180 ? 6.435 7.303 -18.443 1.00 84.88 180 SER A CA 1
ATOM 1495 C C . SER A 1 180 ? 5.597 6.024 -18.392 1.00 84.88 180 SER A C 1
ATOM 1497 O O . SER A 1 180 ? 4.868 5.816 -17.425 1.00 84.88 180 SER A O 1
ATOM 1499 N N . ALA A 1 181 ? 5.734 5.138 -19.386 1.00 84.56 181 ALA A N 1
ATOM 1500 C CA . ALA A 1 181 ? 5.035 3.852 -19.411 1.00 84.56 181 ALA A CA 1
ATOM 1501 C C . ALA A 1 181 ? 5.481 2.958 -18.245 1.00 84.56 181 ALA A C 1
ATOM 1503 O O . ALA A 1 181 ? 4.645 2.323 -17.606 1.00 84.56 181 ALA A O 1
ATOM 1504 N N . TYR A 1 182 ? 6.781 2.964 -17.931 1.00 86.88 182 TYR A N 1
ATOM 1505 C CA . TYR A 1 182 ? 7.347 2.220 -16.806 1.00 86.88 182 TYR A CA 1
ATOM 1506 C C . TYR A 1 182 ? 6.824 2.703 -15.456 1.00 86.88 182 TYR A C 1
ATOM 1508 O O . TYR A 1 182 ? 6.287 1.904 -14.691 1.00 86.88 182 TYR A O 1
ATOM 1516 N N . TYR A 1 183 ? 6.939 4.002 -15.163 1.00 86.19 183 TYR A N 1
ATOM 1517 C CA . TYR A 1 183 ? 6.491 4.521 -13.871 1.00 86.19 183 TYR A CA 1
ATOM 1518 C C . TYR A 1 183 ? 4.982 4.381 -13.698 1.00 86.19 183 TYR A C 1
ATOM 1520 O O . TYR A 1 183 ? 4.536 4.022 -12.612 1.00 86.19 183 TYR A O 1
ATOM 1528 N N . LEU A 1 184 ? 4.186 4.600 -14.748 1.00 87.81 184 LEU A N 1
ATOM 1529 C CA . LEU A 1 184 ? 2.739 4.409 -14.665 1.00 87.81 184 LEU A CA 1
ATOM 1530 C C . LEU A 1 184 ? 2.389 2.944 -14.369 1.00 87.81 184 LEU A C 1
ATOM 1532 O O . LEU A 1 184 ? 1.590 2.672 -13.475 1.00 87.81 184 LEU A O 1
ATOM 1536 N N . ALA A 1 185 ? 3.020 2.004 -15.080 1.00 88.19 185 ALA A N 1
ATOM 1537 C CA . ALA A 1 185 ? 2.823 0.572 -14.869 1.00 88.19 185 ALA A CA 1
ATOM 1538 C C . ALA A 1 185 ? 3.225 0.151 -13.452 1.00 88.19 185 ALA A C 1
ATOM 1540 O O . ALA A 1 185 ? 2.486 -0.575 -12.788 1.00 88.19 185 ALA A O 1
ATOM 1541 N N . LYS A 1 186 ? 4.361 0.658 -12.967 1.00 87.75 186 LYS A N 1
ATOM 1542 C CA . LYS A 1 186 ? 4.850 0.387 -11.618 1.00 87.75 186 LYS A CA 1
ATOM 1543 C C . LYS A 1 186 ? 3.883 0.897 -10.551 1.00 87.75 186 LYS A C 1
ATOM 1545 O O . LYS A 1 186 ? 3.415 0.098 -9.744 1.00 87.75 186 LYS A O 1
ATOM 1550 N N . ASN A 1 187 ? 3.525 2.182 -10.586 1.00 90.00 187 ASN A N 1
ATOM 1551 C CA . ASN A 1 187 ? 2.632 2.784 -9.592 1.00 90.00 187 ASN A CA 1
ATOM 1552 C C . ASN A 1 187 ? 1.274 2.067 -9.534 1.00 90.00 187 ASN A C 1
ATOM 1554 O O . ASN A 1 187 ? 0.820 1.691 -8.457 1.00 90.00 187 ASN A O 1
ATOM 1558 N N . LEU A 1 188 ? 0.657 1.803 -10.692 1.00 90.69 188 LEU A N 1
ATOM 1559 C CA . LEU A 1 188 ? -0.626 1.095 -10.759 1.00 90.69 188 LEU A CA 1
ATOM 1560 C C . LEU A 1 188 ? -0.540 -0.350 -10.262 1.00 90.69 188 LEU A C 1
ATOM 1562 O O . LEU A 1 188 ? -1.534 -0.878 -9.772 1.00 90.69 188 LEU A O 1
ATOM 1566 N N . SER A 1 189 ? 0.616 -1.002 -10.402 1.00 89.12 189 SER A N 1
ATOM 1567 C CA . SER A 1 189 ? 0.802 -2.366 -9.904 1.00 89.12 189 SER A CA 1
ATOM 1568 C C . SER A 1 189 ? 0.979 -2.427 -8.386 1.00 89.12 189 SER A C 1
ATOM 1570 O O . SER A 1 189 ? 0.539 -3.389 -7.763 1.00 89.12 189 SER A O 1
ATOM 1572 N N . GLU A 1 190 ? 1.604 -1.409 -7.789 1.00 87.06 190 GLU A N 1
ATOM 1573 C CA . GLU A 1 190 ? 1.950 -1.385 -6.366 1.00 87.06 190 GLU A CA 1
ATOM 1574 C C . GLU A 1 190 ? 0.762 -0.948 -5.496 1.00 87.06 190 GLU A C 1
ATOM 1576 O O . GLU A 1 190 ? 0.439 -1.641 -4.533 1.00 87.06 190 GLU A O 1
ATOM 1581 N N . ILE A 1 191 ? 0.037 0.115 -5.871 1.00 89.00 191 ILE A N 1
ATOM 1582 C CA . ILE A 1 191 ? -1.120 0.644 -5.116 1.00 89.00 191 ILE A CA 1
ATOM 1583 C C . ILE A 1 191 ? -2.091 -0.449 -4.607 1.00 89.00 191 ILE A C 1
ATOM 1585 O O . ILE A 1 191 ? -2.337 -0.498 -3.399 1.00 89.00 191 ILE A O 1
ATOM 1589 N N . PRO A 1 192 ? -2.625 -1.361 -5.448 1.00 87.44 192 PRO A N 1
ATOM 1590 C CA . PRO A 1 192 ? -3.574 -2.377 -4.986 1.00 87.44 192 PRO A CA 1
ATOM 1591 C C . PRO A 1 192 ? -2.949 -3.404 -4.030 1.00 87.44 192 PRO A C 1
ATOM 1593 O O . PRO A 1 192 ? -3.638 -3.927 -3.153 1.00 87.44 192 PRO A O 1
ATOM 1596 N N . LEU A 1 193 ? -1.651 -3.689 -4.168 1.00 86.88 193 LEU A N 1
ATOM 1597 C CA . LEU A 1 193 ? -0.940 -4.627 -3.296 1.00 86.88 193 LEU A CA 1
ATOM 1598 C C . LEU A 1 193 ? -0.754 -4.029 -1.899 1.00 86.88 193 LEU A C 1
ATOM 1600 O O . LEU A 1 193 ? -1.026 -4.694 -0.898 1.00 86.88 193 LEU A O 1
ATOM 1604 N N . LEU A 1 194 ? -0.354 -2.756 -1.827 1.00 85.31 194 LEU A N 1
ATOM 1605 C CA . LEU A 1 194 ? -0.222 -2.067 -0.547 1.00 85.31 194 LEU A CA 1
ATOM 1606 C C . LEU A 1 194 ? -1.585 -1.853 0.135 1.00 85.31 194 LEU A C 1
ATOM 1608 O O . LEU A 1 194 ? -1.680 -1.935 1.360 1.00 85.31 194 LEU A O 1
ATOM 1612 N N . PHE A 1 195 ? -2.655 -1.654 -0.640 1.00 88.25 195 PHE A N 1
ATOM 1613 C CA . PHE A 1 195 ? -4.023 -1.538 -0.123 1.00 88.25 195 PHE A CA 1
ATOM 1614 C C . PHE A 1 195 ? -4.469 -2.784 0.635 1.00 88.25 195 PHE A C 1
ATOM 1616 O O . PHE A 1 195 ? -5.038 -2.672 1.723 1.00 88.25 195 PHE A O 1
ATOM 1623 N N . GLY A 1 196 ? -4.185 -3.969 0.091 1.00 88.31 196 GLY A N 1
ATOM 1624 C CA . GLY A 1 196 ? -4.514 -5.230 0.749 1.00 88.31 196 GLY A CA 1
ATOM 1625 C C . GLY A 1 196 ? -3.815 -5.369 2.103 1.00 88.31 196 GLY A C 1
ATOM 1626 O O . GLY A 1 196 ? -4.460 -5.688 3.102 1.00 88.31 196 GLY A O 1
ATOM 1627 N N . LEU A 1 197 ? -2.512 -5.081 2.155 1.00 85.38 197 LEU A N 1
ATOM 1628 C CA . LEU A 1 197 ? -1.720 -5.225 3.378 1.00 85.38 197 LEU A CA 1
ATOM 1629 C C . LEU A 1 197 ? -2.103 -4.188 4.448 1.00 85.38 197 LEU A C 1
ATOM 1631 O O . LEU A 1 197 ? -2.324 -4.549 5.606 1.00 85.38 197 LEU A O 1
ATOM 1635 N N . ALA A 1 198 ? -2.257 -2.920 4.056 1.00 88.50 198 ALA A N 1
ATOM 1636 C CA . ALA A 1 198 ? -2.659 -1.841 4.956 1.00 88.50 198 ALA A CA 1
ATOM 1637 C C . ALA A 1 198 ? -4.067 -2.060 5.534 1.00 88.50 198 ALA A C 1
ATOM 1639 O O . ALA A 1 198 ? -4.297 -1.808 6.717 1.00 88.50 198 ALA A O 1
ATOM 1640 N N . SER A 1 199 ? -4.991 -2.604 4.734 1.00 91.50 199 SER A N 1
ATOM 1641 C CA . SER A 1 199 ? -6.346 -2.932 5.195 1.00 91.50 199 SER A CA 1
ATOM 1642 C C . SER A 1 199 ? -6.335 -4.011 6.275 1.00 91.50 199 SER A C 1
ATOM 1644 O O . SER A 1 199 ? -7.037 -3.880 7.278 1.00 91.50 199 SER A O 1
ATOM 1646 N N . ILE A 1 200 ? -5.522 -5.061 6.115 1.00 91.38 200 ILE A N 1
ATOM 1647 C CA . ILE A 1 200 ? -5.387 -6.129 7.120 1.00 91.38 200 ILE A CA 1
ATOM 1648 C C . ILE A 1 200 ? -4.801 -5.560 8.417 1.00 91.38 200 ILE A C 1
ATOM 1650 O O . ILE A 1 200 ? -5.361 -5.779 9.491 1.00 91.38 200 ILE A O 1
ATOM 1654 N N . PHE A 1 201 ? -3.719 -4.787 8.306 1.00 90.12 201 PHE A N 1
ATOM 1655 C CA . PHE A 1 201 ? -3.060 -4.139 9.439 1.00 90.12 201 PHE A CA 1
ATOM 1656 C C . PHE A 1 201 ? -4.026 -3.248 10.235 1.00 90.12 201 PHE A C 1
ATOM 1658 O O . PHE A 1 201 ? -4.152 -3.390 11.453 1.00 90.12 201 PHE A O 1
ATOM 1665 N N . PHE A 1 202 ? -4.765 -2.377 9.543 1.00 91.56 202 PHE A N 1
ATOM 1666 C CA . PHE A 1 202 ? -5.748 -1.491 10.163 1.00 91.56 202 PHE A CA 1
ATOM 1667 C C . PHE A 1 202 ? -6.898 -2.260 10.811 1.00 91.56 202 PHE A C 1
ATOM 1669 O O . PHE A 1 202 ? -7.311 -1.936 11.922 1.00 91.56 202 PHE A O 1
ATOM 1676 N N . THR A 1 203 ? -7.391 -3.307 10.145 1.00 92.75 203 THR A N 1
ATOM 1677 C CA . THR A 1 203 ? -8.500 -4.121 10.654 1.00 92.75 203 THR A CA 1
ATOM 1678 C C . THR A 1 203 ? -8.147 -4.739 12.004 1.00 92.75 203 THR A C 1
ATOM 1680 O O . THR A 1 203 ? -8.943 -4.650 12.935 1.00 92.75 203 THR A O 1
ATOM 1683 N N . ILE A 1 204 ? -6.942 -5.296 12.154 1.00 92.69 204 ILE A N 1
ATOM 1684 C CA . ILE A 1 204 ? -6.492 -5.888 13.424 1.00 92.69 204 ILE A CA 1
ATOM 1685 C C . ILE A 1 204 ? -6.488 -4.840 14.545 1.00 92.69 204 ILE A C 1
ATOM 1687 O O . ILE A 1 204 ? -7.039 -5.082 15.619 1.00 92.69 204 ILE A O 1
ATOM 1691 N N . ILE A 1 205 ? -5.922 -3.659 14.289 1.00 91.81 205 ILE A N 1
ATOM 1692 C CA . ILE A 1 205 ? -5.838 -2.587 15.290 1.00 91.81 205 ILE A CA 1
ATOM 1693 C C . ILE A 1 205 ? -7.228 -2.066 15.652 1.00 91.81 205 ILE A C 1
ATOM 1695 O O . ILE A 1 205 ? -7.509 -1.892 16.836 1.00 91.81 205 ILE A O 1
ATOM 1699 N N . PHE A 1 206 ? -8.108 -1.850 14.672 1.00 90.94 206 PHE A N 1
ATOM 1700 C CA . PHE A 1 206 ? -9.462 -1.336 14.895 1.00 90.94 206 PHE A CA 1
ATOM 1701 C C . PHE A 1 206 ? -10.265 -2.233 15.848 1.00 90.94 206 PHE A C 1
ATOM 1703 O O . PHE A 1 206 ? -10.876 -1.740 16.797 1.00 90.94 206 PHE A O 1
ATOM 1710 N N . TRP A 1 207 ? -10.208 -3.554 15.643 1.00 90.81 207 TRP A N 1
ATOM 1711 C CA . TRP A 1 207 ? -10.895 -4.512 16.511 1.00 90.81 207 TRP A CA 1
ATOM 1712 C C . TRP A 1 207 ? -10.235 -4.648 17.888 1.00 90.81 207 TRP A C 1
ATOM 1714 O O . TRP A 1 207 ? -10.947 -4.722 18.887 1.00 90.81 207 TRP A O 1
ATOM 1724 N N . LEU A 1 208 ? -8.899 -4.641 17.973 1.00 90.75 208 LEU A N 1
ATOM 1725 C CA . LEU A 1 208 ? -8.182 -4.731 19.257 1.00 90.75 208 LEU A CA 1
ATOM 1726 C C . LEU A 1 208 ? -8.392 -3.500 20.145 1.00 90.75 208 LEU A C 1
ATOM 1728 O O . LEU A 1 208 ? -8.496 -3.614 21.367 1.00 90.75 208 LEU A O 1
ATOM 1732 N N . SER A 1 209 ? -8.466 -2.327 19.528 1.00 88.62 209 SER A N 1
ATOM 1733 C CA . SER A 1 209 ? -8.618 -1.063 20.245 1.00 88.62 209 SER A CA 1
ATOM 1734 C C . SER A 1 209 ? -10.059 -0.744 20.641 1.00 88.62 209 SER A C 1
ATOM 1736 O O . SER A 1 209 ? -10.283 0.115 21.492 1.00 88.62 209 SER A O 1
ATOM 1738 N N . GLY A 1 210 ? -11.043 -1.447 20.071 1.00 86.81 210 GLY A N 1
ATOM 1739 C CA . GLY A 1 210 ? -12.455 -1.253 20.400 1.00 86.81 210 GLY A CA 1
ATOM 1740 C C . GLY A 1 210 ? -12.977 0.135 20.021 1.00 86.81 210 GLY A C 1
ATOM 1741 O O . GLY A 1 210 ? -13.821 0.679 20.728 1.00 86.81 210 GLY A O 1
ATOM 1742 N N . LEU A 1 211 ? -12.469 0.730 18.929 1.00 81.81 211 LEU A N 1
ATOM 1743 C CA . LEU A 1 211 ? -12.762 2.124 18.583 1.00 81.81 211 LEU A CA 1
ATOM 1744 C C . LEU A 1 211 ? -14.252 2.388 18.384 1.00 81.81 211 LEU A C 1
ATOM 1746 O O . LEU A 1 211 ? -14.777 3.300 19.004 1.00 81.81 211 LEU A O 1
ATOM 1750 N N . SER A 1 212 ? -14.939 1.639 17.526 1.00 85.75 212 SER A N 1
ATOM 1751 C CA . SER A 1 212 ? -16.379 1.806 17.314 1.00 85.75 212 SER A CA 1
ATOM 1752 C C . SER A 1 212 ? -17.015 0.478 16.912 1.00 85.75 212 SER A C 1
ATOM 1754 O O . SER A 1 212 ? -16.419 -0.260 16.127 1.00 85.75 212 SER A O 1
ATOM 1756 N N . PRO A 1 213 ? -18.226 0.160 17.402 1.00 81.62 213 PRO A N 1
ATOM 1757 C CA . PRO A 1 213 ? -18.971 -1.006 16.940 1.00 81.62 213 PRO A CA 1
ATOM 1758 C C . PRO A 1 213 ? -19.635 -0.780 15.569 1.00 81.62 213 PRO A C 1
ATOM 1760 O O . PRO A 1 213 ? -20.130 -1.733 14.968 1.00 81.62 213 PRO A O 1
ATOM 1763 N N . TYR A 1 214 ? -19.687 0.462 15.069 1.00 90.12 214 TYR A N 1
ATOM 1764 C CA . TYR A 1 214 ? -20.379 0.784 13.825 1.00 90.12 214 TYR A CA 1
ATOM 1765 C C . TYR A 1 214 ? -19.498 0.538 12.599 1.00 90.12 214 TYR A C 1
ATOM 1767 O O . TYR A 1 214 ? -18.398 1.071 12.466 1.00 90.12 214 TYR A O 1
ATOM 1775 N N . PHE A 1 215 ? -20.035 -0.216 11.639 1.00 89.06 215 PHE A N 1
ATOM 1776 C CA . PHE A 1 215 ? -19.334 -0.536 10.393 1.00 89.06 215 PHE A CA 1
ATOM 1777 C C . PHE A 1 215 ? -19.073 0.693 9.504 1.00 89.06 215 PHE A C 1
ATOM 1779 O O . PHE A 1 215 ? -18.094 0.729 8.760 1.00 89.06 215 PHE A O 1
ATOM 1786 N N . VAL A 1 216 ? -19.925 1.720 9.593 1.00 92.81 216 VAL A N 1
ATOM 1787 C CA . VAL A 1 216 ? -19.753 2.972 8.838 1.00 92.81 216 VAL A CA 1
ATOM 1788 C C . VAL A 1 216 ? -18.481 3.702 9.275 1.00 92.81 216 VAL A C 1
ATOM 1790 O O . VAL A 1 216 ? -17.718 4.144 8.418 1.00 92.81 216 VAL A O 1
ATOM 1793 N N . ASP A 1 217 ? -18.208 3.755 10.580 1.00 89.06 217 ASP A N 1
ATOM 1794 C CA . ASP A 1 217 ? -17.008 4.399 11.124 1.00 89.06 217 ASP A CA 1
ATOM 1795 C C . ASP A 1 217 ? -15.743 3.658 10.678 1.00 89.06 217 ASP A C 1
ATOM 1797 O O . ASP A 1 217 ? -14.767 4.281 10.261 1.00 89.06 217 ASP A O 1
ATOM 1801 N N . TYR A 1 218 ? -15.784 2.321 10.682 1.00 90.81 218 TYR A N 1
ATOM 1802 C CA . TYR A 1 218 ? -14.704 1.492 10.145 1.00 90.81 218 TYR A CA 1
ATOM 1803 C C . TYR A 1 218 ? -14.408 1.827 8.677 1.00 90.81 218 TYR A C 1
ATOM 1805 O O . TYR A 1 218 ? -13.253 2.061 8.324 1.00 90.81 218 TYR A O 1
ATOM 1813 N N . LEU A 1 219 ? -15.438 1.902 7.825 1.00 93.44 219 LEU A N 1
ATOM 1814 C CA . LEU A 1 219 ? -15.268 2.234 6.408 1.00 93.44 219 LEU A CA 1
ATOM 1815 C C . LEU A 1 219 ? -14.735 3.652 6.193 1.00 93.44 219 LEU A C 1
ATOM 1817 O O . LEU A 1 219 ? -13.887 3.850 5.325 1.00 93.44 219 LEU A O 1
ATOM 1821 N N . GLN A 1 220 ? -15.201 4.634 6.968 1.00 92.31 220 GLN A N 1
ATOM 1822 C CA . GLN A 1 220 ? -14.708 6.010 6.874 1.00 92.31 220 GLN A CA 1
ATOM 1823 C C . GLN A 1 220 ? -13.231 6.103 7.262 1.00 92.31 220 GLN A C 1
ATOM 1825 O O . GLN A 1 220 ? -12.445 6.723 6.546 1.00 92.31 220 GLN A O 1
ATOM 1830 N N . MET A 1 221 ? -12.833 5.452 8.358 1.00 91.25 221 MET A N 1
ATOM 1831 C CA . MET A 1 221 ? -11.440 5.439 8.804 1.00 91.25 221 MET A CA 1
ATOM 1832 C C . MET A 1 221 ? -10.535 4.658 7.847 1.00 91.25 221 MET A C 1
ATOM 1834 O O . MET A 1 221 ? -9.440 5.123 7.535 1.00 91.25 221 MET A O 1
ATOM 1838 N N . LEU A 1 222 ? -11.003 3.519 7.328 1.00 92.25 222 LEU A N 1
ATOM 1839 C CA . LEU A 1 222 ? -10.291 2.758 6.304 1.00 92.25 222 LEU A CA 1
ATOM 1840 C C . LEU A 1 222 ? -10.131 3.589 5.022 1.00 92.25 222 LEU A C 1
ATOM 1842 O O . LEU A 1 222 ? -9.040 3.656 4.468 1.00 92.25 222 LEU A O 1
ATOM 1846 N N . GLY A 1 223 ? -11.189 4.267 4.571 1.00 92.88 223 GLY A N 1
ATOM 1847 C CA . GLY A 1 223 ? -11.147 5.149 3.406 1.00 92.88 223 GLY A CA 1
ATOM 1848 C C . GLY A 1 223 ? -10.158 6.301 3.583 1.00 92.88 223 GLY A C 1
ATOM 1849 O O . GLY A 1 223 ? -9.348 6.551 2.693 1.00 92.88 223 GLY A O 1
ATOM 1850 N N . LEU A 1 224 ? -10.163 6.953 4.751 1.00 91.81 224 LEU A N 1
ATOM 1851 C CA . LEU A 1 224 ? -9.199 8.003 5.089 1.00 91.81 224 LEU A CA 1
ATOM 1852 C C . LEU A 1 224 ? -7.757 7.478 5.045 1.00 91.81 224 LEU A C 1
ATOM 1854 O O . LEU A 1 224 ? -6.890 8.122 4.458 1.00 91.81 224 LEU A O 1
ATOM 1858 N N . LEU A 1 225 ? -7.520 6.294 5.613 1.00 91.31 225 LEU A N 1
ATOM 1859 C CA . LEU A 1 225 ? -6.212 5.641 5.631 1.00 91.31 225 LEU A CA 1
ATOM 1860 C C . LEU A 1 225 ? -5.720 5.303 4.219 1.00 91.31 225 LEU A C 1
ATOM 1862 O O . LEU A 1 225 ? -4.569 5.578 3.876 1.00 91.31 225 LEU A O 1
ATOM 1866 N N . LEU A 1 226 ? -6.591 4.738 3.380 1.00 91.81 226 LEU A N 1
ATOM 1867 C CA . LEU A 1 226 ? -6.262 4.393 1.996 1.00 91.81 226 LEU A CA 1
ATOM 1868 C C . LEU A 1 226 ? -5.993 5.643 1.149 1.00 91.81 226 LEU A C 1
ATOM 1870 O O . LEU A 1 226 ? -5.070 5.646 0.334 1.00 91.81 226 LEU A O 1
ATOM 1874 N N . LEU A 1 227 ? -6.743 6.726 1.366 1.00 92.38 227 LEU A N 1
ATOM 1875 C CA . LEU A 1 227 ? -6.487 8.007 0.710 1.00 92.38 227 LEU A CA 1
ATOM 1876 C C . LEU A 1 227 ? -5.141 8.597 1.138 1.00 92.38 227 LEU A C 1
ATOM 1878 O O . LEU A 1 227 ? -4.358 8.982 0.269 1.00 92.38 227 LEU A O 1
ATOM 1882 N N . SER A 1 228 ? -4.829 8.622 2.441 1.00 90.50 228 SER A N 1
ATOM 1883 C CA . SER A 1 228 ? -3.522 9.105 2.909 1.00 90.50 228 SER A CA 1
ATOM 1884 C C . SER A 1 228 ? -2.376 8.273 2.341 1.00 90.50 228 SER A C 1
ATOM 1886 O O . SER A 1 228 ? -1.373 8.825 1.898 1.00 90.50 228 SER A O 1
ATOM 1888 N N . ALA A 1 229 ? -2.562 6.955 2.260 1.00 89.62 229 ALA A N 1
ATOM 1889 C CA . ALA A 1 229 ? -1.588 6.040 1.689 1.00 89.62 229 ALA A CA 1
ATOM 1890 C C . ALA A 1 229 ? -1.304 6.323 0.205 1.00 89.62 229 ALA A C 1
ATOM 1892 O O . ALA A 1 229 ? -0.138 6.383 -0.186 1.00 89.62 229 ALA A O 1
ATOM 1893 N N . ILE A 1 230 ? -2.344 6.549 -0.616 1.00 91.12 230 ILE A N 1
ATOM 1894 C CA . ILE A 1 230 ? -2.163 6.941 -2.025 1.00 91.12 230 ILE A CA 1
ATOM 1895 C C . ILE A 1 230 ? -1.375 8.245 -2.109 1.00 91.12 230 ILE A C 1
ATOM 1897 O O . ILE A 1 230 ? -0.423 8.333 -2.881 1.00 91.12 230 ILE A O 1
ATOM 1901 N N . VAL A 1 231 ? -1.766 9.260 -1.335 1.00 92.31 231 VAL A N 1
ATOM 1902 C CA . VAL A 1 231 ? -1.128 10.581 -1.394 1.00 92.31 231 VAL A CA 1
ATOM 1903 C C . VAL A 1 231 ? 0.358 10.477 -1.056 1.00 92.31 231 VAL A C 1
ATOM 1905 O O . VAL A 1 231 ? 1.186 10.992 -1.806 1.00 92.31 231 VAL A O 1
ATOM 1908 N N . THR A 1 232 ? 0.713 9.768 0.019 1.00 91.06 232 THR A N 1
ATOM 1909 C CA . THR A 1 232 ? 2.114 9.563 0.405 1.00 91.06 232 THR A CA 1
ATOM 1910 C C . THR A 1 232 ? 2.891 8.786 -0.658 1.00 91.06 232 THR A C 1
ATOM 1912 O O . THR A 1 232 ? 3.991 9.198 -1.024 1.00 91.06 232 THR A O 1
ATOM 1915 N N . HIS A 1 233 ? 2.324 7.700 -1.192 1.00 89.69 233 HIS A N 1
ATOM 1916 C CA . HIS A 1 233 ? 2.971 6.885 -2.228 1.00 89.69 233 HIS A CA 1
ATOM 1917 C C . HIS A 1 233 ? 3.236 7.690 -3.505 1.00 89.69 233 HIS A C 1
ATOM 1919 O O . HIS A 1 233 ? 4.367 7.725 -3.990 1.00 89.69 233 HIS A O 1
ATOM 1925 N N . LEU A 1 234 ? 2.233 8.417 -4.005 1.00 91.38 234 LEU A N 1
ATOM 1926 C CA . LEU A 1 234 ? 2.366 9.241 -5.207 1.00 91.38 234 LEU A CA 1
ATOM 1927 C C . LEU A 1 234 ? 3.355 10.392 -5.016 1.00 91.38 234 LEU A C 1
ATOM 1929 O O . LEU A 1 234 ? 4.133 10.678 -5.926 1.00 91.38 234 LEU A O 1
ATOM 1933 N N . PHE A 1 235 ? 3.358 11.030 -3.844 1.00 91.88 235 PHE A N 1
ATOM 1934 C CA . PHE A 1 235 ? 4.312 12.089 -3.526 1.00 91.88 235 PHE A CA 1
ATOM 1935 C C . PHE A 1 235 ? 5.755 11.575 -3.594 1.00 91.88 235 PHE A C 1
ATOM 1937 O O . PHE A 1 235 ? 6.583 12.131 -4.316 1.00 91.88 235 PHE A O 1
ATOM 1944 N N . VAL A 1 236 ? 6.046 10.464 -2.912 1.00 89.88 236 VAL A N 1
ATOM 1945 C CA . VAL A 1 236 ? 7.385 9.859 -2.910 1.00 89.88 236 VAL A CA 1
ATOM 1946 C C . VAL A 1 236 ? 7.768 9.378 -4.309 1.00 89.88 236 VAL A C 1
ATOM 1948 O O . VAL A 1 236 ? 8.883 9.623 -4.768 1.00 89.88 236 VAL A O 1
ATOM 1951 N N . SER A 1 237 ? 6.835 8.749 -5.024 1.00 87.50 237 SER A N 1
ATOM 1952 C CA . SER A 1 237 ? 7.034 8.305 -6.403 1.00 87.50 237 SER A CA 1
ATOM 1953 C C . SER A 1 237 ? 7.410 9.474 -7.318 1.00 87.50 237 SER A C 1
ATOM 1955 O O . SER A 1 237 ? 8.413 9.393 -8.029 1.00 87.50 237 SER A O 1
ATOM 1957 N N . SER A 1 238 ? 6.712 10.609 -7.217 1.00 88.94 238 SER A N 1
ATOM 1958 C CA . SER A 1 238 ? 7.044 11.833 -7.957 1.00 88.94 238 SER A CA 1
ATOM 1959 C C . SER A 1 238 ? 8.472 12.309 -7.676 1.00 88.94 238 SER A C 1
ATOM 1961 O O . SER A 1 238 ? 9.220 12.577 -8.616 1.00 88.94 238 SER A O 1
ATOM 1963 N N . MET A 1 239 ? 8.892 12.342 -6.406 1.00 89.62 239 MET A N 1
ATOM 1964 C CA . MET A 1 239 ? 10.265 12.724 -6.051 1.00 89.62 239 MET A CA 1
ATOM 1965 C C . MET A 1 239 ? 11.301 11.768 -6.659 1.00 89.62 239 MET A C 1
ATOM 1967 O O . MET A 1 239 ? 12.343 12.194 -7.154 1.00 89.62 239 MET A O 1
ATOM 1971 N N . THR A 1 240 ? 11.022 10.461 -6.668 1.00 85.81 240 THR A N 1
ATOM 1972 C CA . THR A 1 240 ? 11.954 9.474 -7.239 1.00 85.81 240 THR A CA 1
ATOM 1973 C C . THR A 1 240 ? 12.090 9.59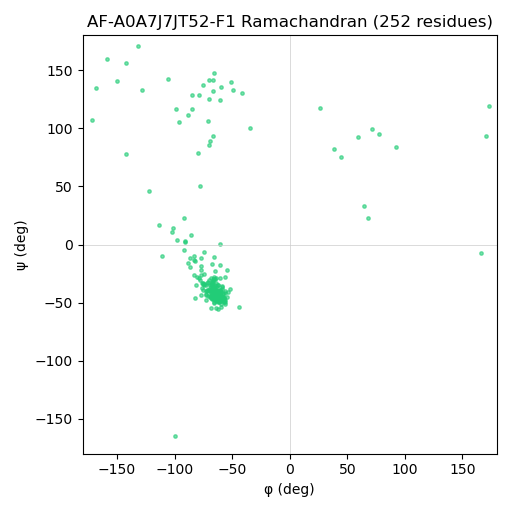9 -8.756 1.00 85.81 240 THR A C 1
ATOM 1975 O O . THR A 1 240 ? 13.183 9.387 -9.291 1.00 85.81 240 THR A O 1
ATOM 1978 N N . VAL A 1 241 ? 11.015 9.983 -9.455 1.00 84.38 241 VAL A N 1
ATOM 1979 C CA . VAL A 1 241 ? 11.044 10.269 -10.896 1.00 84.38 241 VAL A CA 1
ATOM 1980 C C . VAL A 1 241 ? 11.956 11.458 -11.175 1.00 84.38 241 VAL A C 1
ATOM 1982 O O . VAL A 1 241 ? 12.819 11.360 -12.045 1.00 84.38 241 VAL A O 1
ATOM 1985 N N . GLU A 1 242 ? 11.813 12.544 -10.418 1.00 84.69 242 GLU A N 1
ATOM 1986 C CA . GLU A 1 242 ? 12.619 13.759 -10.577 1.00 84.69 242 GLU A CA 1
ATOM 1987 C C . GLU A 1 242 ? 14.113 13.491 -10.350 1.00 84.69 242 GLU A C 1
ATOM 1989 O O . GLU A 1 242 ? 14.945 13.832 -11.194 1.00 84.69 242 GLU A O 1
ATOM 1994 N N . ILE A 1 243 ? 14.456 12.763 -9.280 1.00 82.19 243 ILE A N 1
ATOM 1995 C CA . ILE A 1 243 ? 15.839 12.342 -9.001 1.00 82.19 243 ILE A CA 1
ATOM 1996 C C . ILE A 1 243 ? 16.403 11.512 -10.165 1.00 82.19 243 ILE A C 1
ATOM 1998 O O . ILE A 1 243 ? 17.546 11.710 -10.581 1.00 82.19 243 ILE A O 1
ATOM 2002 N N . THR A 1 244 ? 15.598 10.604 -10.723 1.00 77.12 244 THR A N 1
ATOM 2003 C CA . THR A 1 244 ? 16.015 9.746 -11.843 1.00 77.12 244 THR A CA 1
ATOM 2004 C C . THR A 1 244 ? 16.160 10.535 -13.150 1.00 77.12 244 THR A C 1
ATOM 2006 O O . THR A 1 244 ? 17.014 10.219 -13.981 1.00 77.12 244 THR A O 1
ATOM 2009 N N . GLN A 1 245 ? 15.352 11.577 -13.366 1.00 78.25 245 GLN A N 1
ATOM 2010 C CA . GLN A 1 245 ? 15.512 12.465 -14.519 1.00 78.25 245 GLN A CA 1
ATOM 2011 C C . GLN A 1 245 ? 16.804 13.279 -14.424 1.00 78.25 245 GLN A C 1
ATOM 2013 O O . GLN A 1 245 ? 17.573 13.287 -15.389 1.00 78.25 245 GLN A O 1
ATOM 2018 N N . HIS A 1 246 ? 17.080 13.861 -13.254 1.00 77.06 246 HIS A N 1
ATOM 2019 C CA . HIS A 1 246 ? 18.306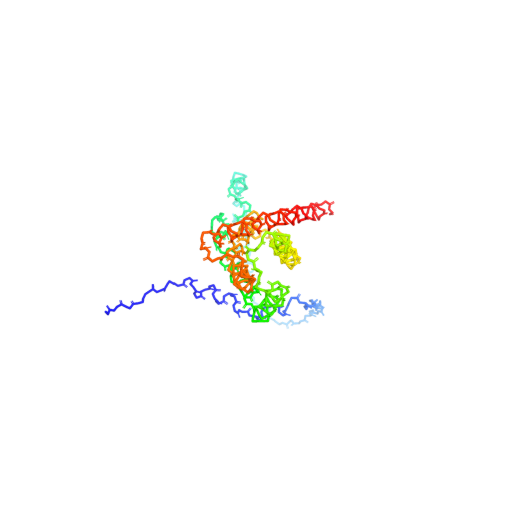 14.613 -12.999 1.00 77.06 246 HIS A CA 1
ATOM 2020 C C . HIS A 1 246 ? 19.561 13.764 -13.191 1.00 77.06 246 HIS A C 1
ATOM 2022 O O . HIS A 1 246 ? 20.481 14.192 -13.887 1.00 77.06 246 HIS A O 1
ATOM 2028 N N . SER A 1 247 ? 19.587 12.541 -12.645 1.00 72.06 247 SER A N 1
ATOM 2029 C CA . SER A 1 247 ? 20.751 11.663 -12.800 1.00 72.06 247 SER A CA 1
ATOM 2030 C C . SER A 1 247 ? 21.064 11.376 -14.266 1.00 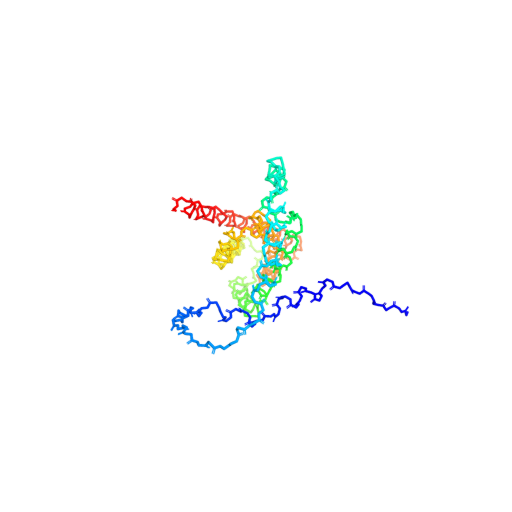72.06 247 SER A C 1
ATOM 2032 O O . SER A 1 247 ? 22.226 11.302 -14.640 1.00 72.06 247 SER A O 1
ATOM 2034 N N . VAL A 1 248 ? 20.040 11.251 -15.117 1.00 67.62 248 VAL A N 1
ATOM 2035 C CA . VAL A 1 248 ? 20.237 10.935 -16.538 1.00 67.62 248 VAL A CA 1
ATOM 2036 C C . VAL A 1 248 ? 20.722 12.138 -17.341 1.00 67.62 248 VAL A C 1
ATOM 2038 O O . VAL A 1 248 ? 21.575 11.968 -18.207 1.00 67.62 248 VAL A O 1
ATOM 2041 N N . GLN A 1 249 ? 20.248 13.350 -17.043 1.00 69.44 249 GLN A N 1
ATOM 2042 C CA . GLN A 1 249 ? 20.790 14.563 -17.667 1.00 69.44 249 GLN A CA 1
ATOM 2043 C C . GLN A 1 249 ? 22.287 14.725 -17.393 1.00 69.44 249 GLN A C 1
ATOM 2045 O O . GLN A 1 249 ? 23.023 15.116 -18.292 1.00 69.44 249 GLN A O 1
ATOM 2050 N N . SER A 1 250 ? 22.754 14.361 -16.196 1.00 68.81 250 SER A N 1
ATOM 2051 C CA . SER A 1 250 ? 24.182 14.402 -15.865 1.00 68.81 250 SER A CA 1
ATOM 2052 C C . SER A 1 250 ? 25.030 13.444 -16.709 1.00 68.81 250 SER A C 1
ATOM 2054 O O . SER A 1 250 ? 26.163 13.785 -17.025 1.00 68.81 250 SER A O 1
ATOM 2056 N N . TYR A 1 251 ? 24.500 12.279 -17.102 1.00 63.03 251 TYR A N 1
ATOM 2057 C CA . TYR A 1 251 ? 25.220 11.324 -17.959 1.00 63.03 251 TYR A CA 1
ATOM 2058 C C . TYR A 1 251 ? 25.251 11.724 -19.437 1.00 63.03 251 TYR A C 1
ATOM 2060 O O . TYR A 1 251 ? 26.153 11.300 -20.143 1.00 63.03 251 TYR A O 1
ATOM 2068 N N . LEU A 1 252 ? 24.277 12.504 -19.913 1.00 61.94 252 LEU A N 1
ATOM 2069 C CA . LEU A 1 252 ? 24.229 12.966 -21.308 1.00 61.94 252 LEU A CA 1
ATOM 2070 C C . LEU A 1 252 ? 25.092 14.213 -21.565 1.00 61.94 252 LEU A C 1
ATOM 2072 O O . LEU A 1 252 ? 25.299 14.577 -22.718 1.00 61.94 252 LEU A O 1
ATOM 2076 N N . LEU A 1 253 ? 25.552 14.886 -20.505 1.00 62.62 253 LEU A N 1
ATOM 2077 C CA . LEU A 1 253 ? 26.405 16.079 -20.573 1.00 62.62 253 LEU A CA 1
ATOM 2078 C C . LEU A 1 253 ? 27.905 15.775 -20.385 1.00 62.62 253 LEU A C 1
ATOM 2080 O O . LEU A 1 253 ? 28.702 16.712 -20.331 1.00 62.62 253 LEU A O 1
ATOM 2084 N N . LEU A 1 254 ? 28.279 14.497 -20.269 1.00 51.09 254 LEU A N 1
ATOM 2085 C CA . LEU A 1 254 ? 29.659 13.998 -20.197 1.00 51.09 254 LEU A CA 1
ATOM 2086 C C . LEU A 1 254 ? 29.986 13.196 -21.457 1.00 51.09 254 LEU A C 1
ATOM 2088 O O . LEU A 1 254 ? 31.139 13.319 -21.924 1.00 51.09 254 LEU A O 1
#